Protein AF-A0A957NNY2-F1 (afdb_monomer_lite)

Secondary structure (DSSP, 8-state):
-HHHHHHHHHHHHHHHHHHHHHHHHSPPP--HHHHHHHHHHHTT-SEEEEE-HHHH-STTSPPHHHHHHHH-TTS-EEEEE-TT--HHHHHHHHHHHHHHHHHSS---SEEE-PPPGGGGSHH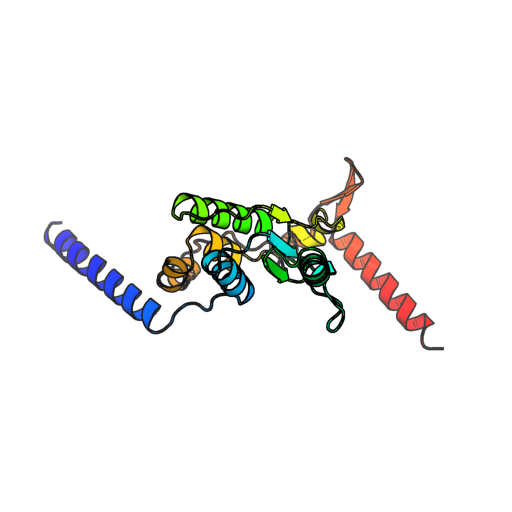HHS-GGG--HHHHHHHHH-HHHHHHHHHHHHHTT-SPPPPPHHHHHHPEEEETTEEEEEHHHHHHHHHHHHHHHHHHTT-

Radius of gyration: 22.45 Å; chains: 1; bounding box: 45×66×71 Å

pLDDT: mean 88.24, std 9.08, range [48.75, 98.12]

Foldseek 3Di:
DVVVVVVVVVVVVVVLVVLQVCLVVFFDDADPLVVLLVVCVVVQFQEEEEEELQQVPDPPDQGPQNVVCVVCVVGGYGYRYYHQDAPLLVVLSVVLLVVSVVVDVGDHNYYHDDDDPCNPWLCRPQPLVNPCFLSSVCSVVPRVCCSSCVVVCVVVVVTDDRRDPVNSQQDFTDDPPDGPDGNVVVVVVVVVVVVVVVVVVPD

Structure (mmCIF, N/CA/C/O backbone):
data_AF-A0A957NNY2-F1
#
_entry.id   AF-A0A957NNY2-F1
#
loop_
_atom_site.group_PDB
_atom_site.id
_atom_site.type_symbol
_atom_site.label_atom_id
_atom_site.label_alt_id
_atom_site.label_comp_id
_atom_site.label_asym_id
_atom_site.label_entity_id
_atom_site.label_seq_id
_atom_site.pdbx_PDB_ins_code
_atom_site.Cartn_x
_atom_site.Cartn_y
_atom_site.Cartn_z
_atom_site.occupancy
_atom_site.B_iso_or_equiv
_atom_site.auth_seq_id
_atom_site.auth_comp_id
_atom_site.auth_asym_id
_atom_site.auth_atom_id
_atom_site.pdbx_PDB_model_num
ATOM 1 N N . MET A 1 1 ? 3.706 41.028 23.587 1.00 72.69 1 MET A N 1
ATOM 2 C CA . MET A 1 1 ? 3.833 39.548 23.613 1.00 72.69 1 MET A CA 1
ATOM 3 C C . MET A 1 1 ? 2.568 38.840 24.109 1.00 72.69 1 MET A C 1
ATOM 5 O O . MET A 1 1 ? 2.013 38.067 23.344 1.00 72.69 1 MET A O 1
ATOM 9 N N . LYS A 1 2 ? 2.035 39.133 25.308 1.00 85.94 2 LYS A N 1
ATOM 10 C CA . LYS A 1 2 ? 0.790 38.512 25.829 1.00 85.94 2 LYS A CA 1
ATOM 11 C C . LYS A 1 2 ? -0.437 38.537 24.884 1.00 85.94 2 LYS A C 1
ATOM 13 O O . LYS A 1 2 ? -1.032 37.482 24.695 1.00 85.94 2 LYS A O 1
ATOM 18 N N . PRO A 1 3 ? -0.798 39.664 24.231 1.00 88.94 3 PRO A N 1
ATOM 19 C CA . PRO A 1 3 ? -1.959 39.681 23.333 1.00 88.94 3 PRO A CA 1
ATOM 20 C C . PRO A 1 3 ? -1.723 38.911 22.027 1.00 88.94 3 PRO A C 1
ATOM 22 O O . PRO A 1 3 ? -2.674 38.435 21.422 1.00 88.94 3 PRO A O 1
ATOM 25 N N . PHE A 1 4 ? -0.466 38.771 21.595 1.00 93.69 4 PHE A N 1
ATOM 26 C CA . PHE A 1 4 ? -0.116 37.955 20.433 1.00 93.69 4 PHE A CA 1
ATOM 27 C C . PHE A 1 4 ? -0.283 36.465 20.749 1.00 93.69 4 PHE A C 1
ATOM 29 O O . PHE A 1 4 ? -0.951 35.760 20.003 1.00 93.69 4 PHE A O 1
ATOM 36 N N . LEU A 1 5 ? 0.235 36.012 21.896 1.00 94.75 5 LEU A N 1
ATOM 37 C CA . LEU A 1 5 ? 0.092 34.623 22.339 1.00 94.75 5 LEU A CA 1
ATOM 38 C C . LEU A 1 5 ? -1.374 34.234 22.563 1.00 94.75 5 LEU A C 1
ATOM 40 O O . LEU A 1 5 ? -1.775 33.154 22.151 1.00 94.75 5 LEU A O 1
ATOM 44 N N . ALA A 1 6 ? -2.190 35.122 23.141 1.00 93.69 6 ALA A N 1
ATOM 45 C CA . ALA A 1 6 ? -3.623 34.873 23.304 1.00 93.69 6 ALA A CA 1
ATOM 46 C C . ALA A 1 6 ? -4.347 34.736 21.952 1.00 93.69 6 ALA A C 1
ATOM 48 O O . ALA A 1 6 ? -5.137 33.814 21.766 1.00 93.69 6 ALA A O 1
ATOM 49 N N . LYS A 1 7 ? -4.044 35.611 20.981 1.00 94.50 7 LYS A N 1
ATOM 50 C CA . LYS A 1 7 ? -4.594 35.510 19.620 1.00 94.50 7 LYS A CA 1
ATOM 51 C C . LYS A 1 7 ? -4.164 34.217 18.930 1.00 94.50 7 LYS A C 1
ATOM 53 O O . LYS A 1 7 ? -4.998 33.562 18.321 1.00 94.50 7 LYS A O 1
ATOM 58 N N . LEU A 1 8 ? -2.895 33.832 19.061 1.00 94.94 8 LEU A N 1
ATOM 59 C CA . LEU A 1 8 ? -2.373 32.587 18.497 1.00 94.94 8 LEU A CA 1
ATOM 60 C C . LEU A 1 8 ? -3.037 31.354 19.130 1.00 94.94 8 LEU A C 1
ATOM 62 O O . LEU A 1 8 ? -3.439 30.442 18.415 1.00 94.94 8 LEU A O 1
ATOM 66 N N . ALA A 1 9 ? -3.216 31.359 20.453 1.00 94.94 9 ALA A N 1
ATOM 67 C CA . ALA A 1 9 ? -3.866 30.279 21.191 1.00 94.94 9 ALA A CA 1
ATOM 68 C C . ALA A 1 9 ? -5.344 30.089 20.814 1.00 94.94 9 ALA A C 1
ATOM 70 O O . ALA A 1 9 ? -5.849 28.980 20.926 1.00 94.94 9 ALA A O 1
ATOM 71 N N . ILE A 1 10 ? -6.028 31.143 20.356 1.00 95.69 10 ILE A N 1
ATOM 72 C CA . ILE A 1 10 ? -7.401 31.061 19.827 1.00 95.69 10 ILE A CA 1
ATOM 73 C C . ILE A 1 10 ? -7.396 30.664 18.346 1.00 95.69 10 ILE A C 1
ATOM 75 O O . ILE A 1 10 ? -8.240 29.888 17.904 1.00 95.69 10 ILE A O 1
ATOM 79 N N . LEU A 1 11 ? -6.442 31.179 17.568 1.00 96.56 11 LEU A N 1
ATOM 80 C CA . LEU A 1 11 ? -6.360 30.920 16.134 1.00 96.56 11 LEU A CA 1
ATOM 81 C C . LEU A 1 11 ? -6.056 29.447 15.828 1.00 96.56 11 LEU A C 1
ATOM 83 O O . LEU A 1 11 ? -6.689 28.877 14.948 1.00 96.56 11 LEU A O 1
ATOM 87 N N . LEU A 1 12 ? -5.128 28.819 16.554 1.00 94.94 12 LEU A N 1
ATOM 88 C CA . LEU A 1 12 ? -4.753 27.415 16.341 1.00 94.94 12 LEU A CA 1
ATOM 89 C C . LEU A 1 12 ? -5.933 26.427 16.441 1.00 94.94 12 LEU A C 1
ATOM 91 O O . LEU A 1 12 ? -6.131 25.668 15.493 1.00 94.94 12 LEU A O 1
ATOM 95 N N . PRO A 1 13 ? -6.749 26.415 17.515 1.00 95.69 13 PRO A N 1
ATOM 96 C CA . PRO A 1 13 ? -7.903 25.526 17.589 1.00 95.69 13 PRO A CA 1
ATOM 97 C C . PRO A 1 13 ? -8.969 25.883 16.552 1.00 95.69 13 PRO A C 1
ATOM 99 O O . PRO A 1 13 ? -9.606 24.979 16.022 1.00 95.69 13 PRO A O 1
ATOM 102 N N . LEU A 1 14 ? -9.138 27.164 16.204 1.00 96.44 14 LEU A N 1
ATOM 103 C CA . LEU A 1 14 ? -10.058 27.564 15.137 1.00 96.44 14 LEU A CA 1
ATOM 104 C C . LEU A 1 14 ? -9.627 26.984 13.780 1.00 96.44 14 LEU A C 1
ATOM 106 O O . LEU A 1 14 ? -10.456 26.439 13.055 1.00 96.44 14 LEU A O 1
ATOM 110 N N . LEU A 1 15 ? -8.329 27.046 13.465 1.00 93.62 15 LEU A N 1
ATOM 111 C CA . LEU A 1 15 ? -7.762 26.430 12.265 1.00 93.62 15 LEU A CA 1
ATOM 112 C C . LEU A 1 15 ? -7.889 24.904 12.296 1.00 93.62 15 LEU A C 1
ATOM 114 O O . LEU A 1 15 ? -8.230 24.312 11.277 1.00 93.62 15 LEU A O 1
ATOM 118 N N . LEU A 1 16 ? -7.679 24.268 13.452 1.00 92.81 16 LEU A N 1
ATOM 119 C CA . LEU A 1 16 ? -7.856 22.823 13.601 1.00 92.81 16 LEU A CA 1
ATOM 120 C C . LEU A 1 16 ? -9.315 22.405 13.377 1.00 92.81 16 LEU A C 1
ATOM 122 O O . LEU A 1 16 ? -9.567 21.457 12.642 1.00 92.81 16 LEU A O 1
ATOM 126 N N . ILE A 1 17 ? -10.281 23.123 13.958 1.00 95.19 17 ILE A N 1
ATOM 127 C CA . ILE A 1 17 ? -11.714 22.860 13.756 1.00 95.19 17 ILE A CA 1
ATOM 128 C C . ILE A 1 17 ? -12.082 23.042 12.284 1.00 95.19 17 ILE A C 1
ATOM 130 O O . ILE A 1 17 ? -12.771 22.194 11.720 1.00 95.19 17 ILE A O 1
ATOM 134 N N . LEU A 1 18 ? -11.601 24.115 11.649 1.00 93.56 18 LEU A N 1
ATOM 135 C CA . LEU A 1 18 ? -11.827 24.343 10.226 1.00 93.56 18 LEU A CA 1
ATOM 136 C C . LEU A 1 18 ? -11.225 23.212 9.382 1.00 93.56 18 LEU A C 1
ATOM 138 O O . LEU A 1 18 ? -11.887 22.727 8.471 1.00 93.56 18 LEU A O 1
ATOM 142 N N . GLN A 1 19 ? -10.019 22.745 9.714 1.00 90.94 19 GLN A N 1
ATOM 143 C CA . GLN A 1 19 ? -9.378 21.619 9.037 1.00 90.94 19 GLN A CA 1
ATOM 144 C C . GLN A 1 19 ? -10.182 20.325 9.195 1.00 90.94 19 GLN A C 1
ATOM 146 O O . GLN A 1 19 ? -10.392 19.621 8.210 1.00 90.94 19 GLN A O 1
ATOM 151 N N . LEU A 1 20 ? -10.665 20.023 10.402 1.00 92.19 20 LEU A N 1
ATOM 152 C CA . LEU A 1 20 ? -11.517 18.857 10.650 1.00 92.19 20 LEU A CA 1
ATOM 153 C C . LEU A 1 20 ? -12.825 18.945 9.858 1.00 92.19 20 LEU A C 1
ATOM 155 O O . LEU A 1 20 ? -13.246 17.957 9.264 1.00 92.19 20 LEU A O 1
ATOM 159 N N . LEU A 1 21 ? -13.439 20.130 9.796 1.00 93.31 21 LEU A N 1
ATOM 160 C CA . LEU A 1 21 ? -14.666 20.365 9.037 1.00 93.31 21 LEU A CA 1
ATOM 161 C C . LEU A 1 21 ? -14.435 20.209 7.529 1.00 93.31 21 LEU A C 1
ATOM 163 O O . LEU A 1 21 ? -15.226 19.554 6.856 1.00 93.31 21 LEU A O 1
ATOM 167 N N . VAL A 1 22 ? -13.334 20.748 6.998 1.00 91.31 22 VAL A N 1
ATOM 168 C CA . VAL A 1 22 ? -12.957 20.577 5.587 1.00 91.31 22 VAL A CA 1
ATOM 169 C C . VAL A 1 22 ? -12.651 19.113 5.276 1.00 91.31 22 VAL A C 1
ATOM 171 O O . VAL A 1 22 ? -13.156 18.604 4.282 1.00 91.31 22 VAL A O 1
ATOM 174 N N . GLY A 1 23 ? -11.881 18.422 6.119 1.00 89.44 23 GLY A N 1
ATOM 175 C CA . GLY A 1 23 ? -11.565 17.002 5.941 1.00 89.44 23 GLY A CA 1
ATOM 176 C C . GLY A 1 23 ? -12.793 16.094 6.043 1.00 89.44 23 GLY A C 1
ATOM 177 O O . GLY A 1 23 ? -12.861 15.074 5.365 1.00 89.44 23 GLY A O 1
ATOM 178 N N . PHE A 1 24 ? -13.791 16.478 6.843 1.00 89.44 24 PHE A N 1
ATOM 179 C CA . PHE A 1 24 ? -15.065 15.767 6.938 1.00 89.44 24 PHE A CA 1
ATOM 180 C C .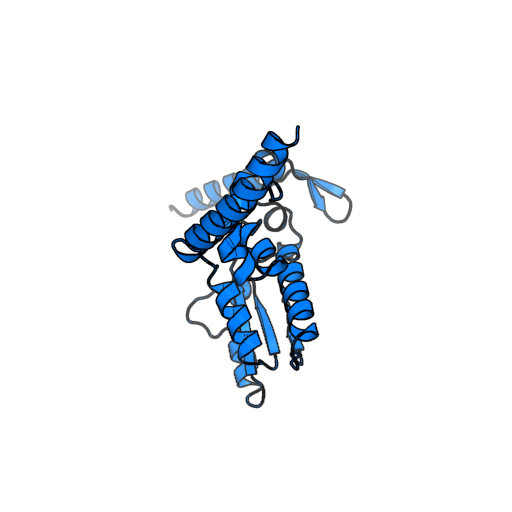 PHE A 1 24 ? -15.969 16.008 5.720 1.00 89.44 24 PHE A C 1
ATOM 182 O O . PHE A 1 24 ? -16.551 15.061 5.198 1.00 89.44 24 PHE A O 1
ATOM 189 N N . LEU A 1 25 ? -16.088 17.258 5.256 1.00 92.25 25 LEU A N 1
ATOM 190 C CA . LEU A 1 25 ? -16.927 17.609 4.102 1.00 92.25 25 LEU A CA 1
ATOM 191 C C . LEU A 1 25 ? -16.304 17.199 2.762 1.00 92.25 25 LEU A C 1
ATOM 193 O O . LEU A 1 25 ? -17.028 16.909 1.813 1.00 92.25 25 LEU A O 1
ATOM 197 N N . TYR A 1 26 ? -14.974 17.183 2.682 1.00 89.19 26 TYR A N 1
ATOM 198 C CA . TYR A 1 26 ? -14.211 16.885 1.473 1.00 89.19 26 TYR A CA 1
ATOM 199 C C . TYR A 1 26 ? -13.086 15.886 1.775 1.00 89.19 26 TYR A C 1
ATOM 201 O O . TYR A 1 26 ? -11.904 16.247 1.687 1.00 89.19 26 TYR A O 1
ATOM 209 N N . PRO A 1 27 ? -13.427 14.637 2.140 1.00 86.06 27 PRO A N 1
ATOM 210 C CA . PRO A 1 27 ? -12.427 13.631 2.457 1.00 86.06 27 PRO A CA 1
ATOM 211 C C . PRO A 1 27 ? -11.529 13.356 1.248 1.00 86.06 27 PRO A C 1
ATOM 213 O O . PRO A 1 27 ? -11.941 13.459 0.090 1.00 86.06 27 PRO A O 1
ATOM 216 N N . MET A 1 28 ? -10.274 13.018 1.529 1.00 86.75 28 MET A N 1
ATOM 217 C CA . MET A 1 28 ? -9.381 12.425 0.535 1.00 86.75 28 MET A CA 1
ATOM 218 C C . MET A 1 28 ? -9.951 11.078 0.075 1.00 86.75 28 MET A C 1
ATOM 220 O O . MET A 1 28 ? -10.436 10.292 0.899 1.00 86.75 28 MET A O 1
ATOM 224 N N . GLU A 1 29 ? -9.921 10.839 -1.235 1.00 90.06 29 GLU A N 1
ATOM 225 C CA . GLU A 1 29 ? -10.292 9.544 -1.797 1.00 90.06 29 GLU A CA 1
ATOM 226 C C . GLU A 1 29 ? -9.267 8.499 -1.361 1.00 90.06 29 GLU A C 1
ATOM 228 O O . GLU A 1 29 ? -8.078 8.776 -1.269 1.00 90.06 29 GLU A O 1
ATOM 233 N N . VAL A 1 30 ? -9.746 7.308 -1.010 1.00 92.62 30 VAL A N 1
ATOM 234 C CA . VAL A 1 30 ? -8.876 6.210 -0.587 1.00 92.62 30 VAL A CA 1
ATOM 235 C C . VAL A 1 30 ? -8.854 5.192 -1.720 1.00 92.62 30 VAL A C 1
ATOM 237 O O . VAL A 1 30 ? -9.942 4.775 -2.133 1.00 92.62 30 VAL A O 1
ATOM 240 N N . PRO A 1 31 ? -7.668 4.768 -2.188 1.00 93.75 31 PRO A N 1
ATOM 241 C CA . PRO A 1 31 ? -7.535 3.736 -3.209 1.00 93.75 31 PRO A CA 1
ATOM 242 C C . PRO A 1 31 ? -8.329 2.468 -2.868 1.00 93.75 31 PRO A C 1
ATOM 244 O O . PRO A 1 31 ? -8.428 2.059 -1.703 1.00 93.75 31 PRO A O 1
ATOM 247 N N . ALA A 1 32 ? -8.930 1.856 -3.889 1.00 93.88 32 ALA A N 1
ATOM 248 C CA . ALA A 1 32 ? -9.865 0.743 -3.722 1.00 93.88 32 ALA A CA 1
ATOM 249 C C . ALA A 1 32 ? -9.197 -0.482 -3.080 1.00 93.88 32 ALA A C 1
ATOM 251 O O . ALA A 1 32 ? -9.817 -1.184 -2.278 1.00 93.88 32 ALA A O 1
ATOM 252 N N . GLU A 1 33 ? -7.924 -0.691 -3.387 1.00 94.69 33 GLU A N 1
ATOM 253 C CA . GLU A 1 33 ? -7.070 -1.765 -2.898 1.00 94.69 33 GLU A CA 1
ATOM 254 C C . GLU A 1 33 ? -6.816 -1.624 -1.391 1.00 94.69 33 GLU A C 1
ATOM 256 O O . GLU A 1 33 ? -6.902 -2.605 -0.655 1.00 94.69 33 GLU A O 1
ATOM 261 N N . ILE A 1 34 ? -6.629 -0.398 -0.889 1.00 96.44 34 ILE A N 1
ATOM 262 C CA . ILE A 1 34 ? -6.493 -0.141 0.555 1.00 96.44 34 ILE A CA 1
ATOM 263 C C . ILE A 1 34 ? -7.822 -0.386 1.272 1.00 96.44 34 ILE A C 1
ATOM 265 O O . ILE A 1 34 ? -7.850 -0.961 2.361 1.00 96.44 34 ILE A O 1
ATOM 269 N N . LEU A 1 35 ? -8.944 0.013 0.666 1.00 96.44 35 LEU A N 1
ATOM 270 C CA . LEU A 1 35 ? -10.270 -0.295 1.213 1.00 96.44 35 LEU A CA 1
ATOM 271 C C . LEU A 1 35 ? -10.551 -1.803 1.200 1.00 96.44 35 LEU A C 1
ATOM 273 O O . LEU A 1 35 ? -11.225 -2.317 2.090 1.00 96.44 35 LEU A O 1
ATOM 277 N N . GLN A 1 36 ? -10.067 -2.530 0.195 1.00 96.25 36 GLN A N 1
ATOM 278 C CA . GLN A 1 36 ? -10.147 -3.987 0.140 1.00 96.25 36 GLN A CA 1
ATOM 279 C C . GLN A 1 36 ? -9.283 -4.634 1.223 1.00 96.25 36 GLN A C 1
ATOM 281 O O . GLN A 1 36 ? -9.787 -5.482 1.955 1.00 96.25 36 GLN A O 1
ATOM 286 N N . PHE A 1 37 ? -8.040 -4.183 1.389 1.00 97.62 37 PHE A N 1
ATOM 287 C CA . PHE A 1 37 ? -7.160 -4.607 2.473 1.00 97.62 37 PHE A CA 1
ATOM 288 C C . PHE A 1 37 ? -7.824 -4.412 3.838 1.00 97.62 37 PHE A C 1
ATOM 290 O O . PHE A 1 37 ? -7.956 -5.374 4.590 1.00 97.62 37 PHE A O 1
ATOM 297 N N . GLN A 1 38 ? -8.342 -3.214 4.124 1.00 96.94 38 GLN A N 1
ATOM 298 C CA . GLN A 1 38 ? -9.042 -2.926 5.379 1.00 96.94 38 GLN A CA 1
ATOM 299 C C . GLN A 1 38 ? -10.239 -3.863 5.600 1.00 96.94 38 GLN A C 1
ATOM 301 O O . GLN A 1 38 ? -10.399 -4.400 6.695 1.00 96.94 38 GLN A O 1
ATOM 306 N N . ARG A 1 39 ? -11.046 -4.116 4.560 1.00 97.31 39 ARG A N 1
ATOM 307 C CA . ARG A 1 39 ? -12.167 -5.067 4.639 1.00 97.31 39 ARG A CA 1
ATOM 308 C C . ARG A 1 39 ? -11.702 -6.482 4.972 1.00 97.31 39 ARG A C 1
ATOM 310 O O . ARG A 1 39 ? -12.349 -7.150 5.769 1.00 97.31 39 ARG A O 1
ATOM 317 N N . HIS A 1 40 ? -10.591 -6.943 4.400 1.00 97.81 40 HIS A N 1
ATOM 318 C CA . HIS A 1 40 ? -10.033 -8.262 4.722 1.00 97.81 40 HIS A CA 1
ATOM 319 C C . HIS A 1 40 ? -9.556 -8.352 6.172 1.00 97.81 40 HIS A C 1
ATOM 321 O O . HIS A 1 40 ? -9.751 -9.384 6.811 1.00 97.81 40 HIS A O 1
ATOM 327 N N . LEU A 1 41 ? -8.983 -7.272 6.714 1.00 96.81 41 LEU A N 1
ATOM 328 C CA . LEU A 1 41 ? -8.607 -7.207 8.129 1.00 96.81 41 LEU A CA 1
ATOM 329 C C . LEU A 1 41 ? -9.835 -7.251 9.047 1.00 96.81 41 LEU A C 1
ATOM 331 O O . LEU A 1 41 ? -9.857 -8.018 10.006 1.00 96.81 41 LEU A O 1
ATOM 335 N N . GLU A 1 42 ? -10.870 -6.470 8.733 1.00 96.44 42 GLU A N 1
ATOM 336 C CA . GLU A 1 42 ? -12.125 -6.423 9.498 1.00 96.44 42 GLU A CA 1
ATOM 337 C C . GLU A 1 42 ? -12.882 -7.757 9.455 1.00 96.44 42 GLU A C 1
ATOM 339 O O . GLU A 1 42 ? -13.422 -8.194 10.471 1.00 96.44 42 GLU A O 1
ATOM 344 N N . ASN A 1 43 ? -12.861 -8.433 8.304 1.00 97.25 43 ASN A N 1
ATOM 345 C CA . ASN A 1 43 ? -13.435 -9.767 8.120 1.00 97.25 43 ASN A CA 1
ATOM 346 C C . ASN A 1 43 ? -12.562 -10.89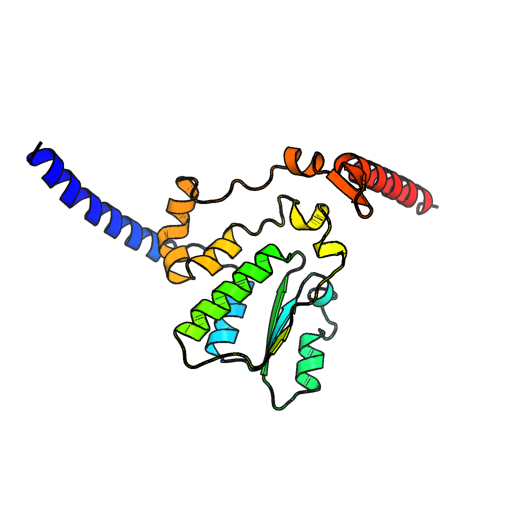2 8.693 1.00 97.25 43 ASN A C 1
ATOM 348 O O . ASN A 1 43 ? -12.982 -12.045 8.668 1.00 97.25 43 ASN A O 1
ATOM 352 N N . LYS A 1 44 ? -11.373 -10.563 9.212 1.00 97.31 44 LYS A N 1
ATOM 353 C CA . LYS A 1 44 ? -10.425 -11.494 9.826 1.00 97.31 44 LYS A CA 1
ATOM 354 C C . LYS A 1 44 ? -10.062 -12.694 8.939 1.00 97.31 44 LYS A C 1
ATOM 356 O O . LYS A 1 44 ? -10.135 -13.831 9.397 1.00 97.31 44 LYS A O 1
ATOM 361 N N . VAL A 1 45 ? -9.676 -12.442 7.687 1.00 97.81 45 VAL A N 1
ATOM 362 C CA . VAL A 1 45 ? -9.298 -13.524 6.761 1.00 97.81 45 VAL A CA 1
ATOM 363 C C . VAL A 1 45 ? -8.142 -14.383 7.299 1.00 97.81 45 VAL A C 1
ATOM 365 O O . VAL A 1 45 ? -7.199 -13.880 7.906 1.00 97.81 45 VAL A O 1
ATOM 368 N N . ASP A 1 46 ? -8.174 -15.688 7.051 1.00 97.81 46 ASP A N 1
ATOM 369 C CA . ASP A 1 46 ? -7.122 -16.607 7.506 1.00 97.81 46 ASP A CA 1
ATOM 370 C C . ASP A 1 46 ? -5.823 -16.418 6.717 1.00 97.81 46 ASP A C 1
ATOM 372 O O . ASP A 1 46 ? -4.722 -16.510 7.271 1.00 97.81 46 ASP A O 1
ATOM 376 N N . ILE A 1 47 ? -5.950 -16.154 5.416 1.00 98.12 47 ILE A N 1
ATOM 377 C CA . ILE A 1 47 ? -4.836 -16.018 4.482 1.00 98.12 47 ILE A CA 1
ATOM 378 C C . ILE A 1 47 ? -4.966 -14.687 3.753 1.00 98.12 47 ILE A C 1
ATOM 380 O O . ILE A 1 47 ? -5.976 -14.425 3.101 1.00 98.12 47 ILE A O 1
ATOM 384 N N . LEU A 1 48 ? -3.924 -13.860 3.817 1.00 97.75 48 LEU A N 1
ATOM 385 C CA . LEU A 1 48 ? -3.840 -12.634 3.030 1.00 97.75 48 LEU A CA 1
ATOM 386 C C . LEU A 1 48 ? -2.842 -12.818 1.884 1.00 97.75 48 LEU A C 1
ATOM 388 O O . LEU A 1 48 ? -1.654 -13.043 2.113 1.00 97.75 48 LEU A O 1
ATOM 392 N N . TYR A 1 49 ? -3.331 -12.718 0.655 1.00 96.38 49 TYR A N 1
ATOM 393 C CA . TYR A 1 49 ? -2.556 -12.879 -0.566 1.00 96.38 49 TYR A CA 1
ATOM 394 C C . TYR A 1 49 ? -2.370 -11.521 -1.247 1.00 96.38 49 TYR A C 1
ATOM 396 O O . TYR A 1 49 ? -3.335 -10.893 -1.687 1.00 96.38 49 TYR A O 1
ATOM 404 N N . PHE A 1 50 ? -1.123 -11.075 -1.359 1.00 94.44 50 PHE A N 1
ATOM 405 C CA . PHE A 1 50 ? -0.761 -9.889 -2.128 1.00 94.44 50 PHE A CA 1
ATOM 406 C C . PHE A 1 50 ? -0.488 -10.246 -3.589 1.00 94.44 50 PHE A C 1
ATOM 408 O O . PHE A 1 50 ? -0.070 -11.360 -3.875 1.00 94.44 50 PHE A O 1
ATOM 415 N N . GLY A 1 51 ? -0.716 -9.333 -4.530 1.00 88.94 51 GLY A N 1
ATOM 416 C CA . GLY A 1 51 ? -0.501 -9.617 -5.950 1.00 88.94 51 GLY A CA 1
ATOM 417 C C . GLY A 1 51 ? 0.015 -8.430 -6.750 1.00 88.94 51 GLY A C 1
ATOM 418 O O . GLY A 1 51 ? -0.328 -7.281 -6.476 1.00 88.94 51 GLY A O 1
ATOM 419 N N . ASP A 1 52 ? 0.804 -8.737 -7.776 1.00 84.88 52 ASP A N 1
ATOM 420 C CA . ASP A 1 52 ? 1.239 -7.792 -8.801 1.00 84.88 52 ASP A CA 1
ATOM 421 C C . ASP A 1 52 ? 0.465 -8.024 -10.123 1.00 84.88 52 ASP A C 1
ATOM 423 O O . ASP A 1 52 ? -0.602 -8.652 -10.147 1.00 84.88 52 ASP A O 1
ATOM 427 N N . SER A 1 53 ? 1.009 -7.556 -11.252 1.00 80.56 53 SER A N 1
ATOM 428 C CA . SER A 1 53 ? 0.475 -7.833 -12.598 1.00 80.56 53 SER A CA 1
ATOM 429 C C . SER A 1 53 ? 0.221 -9.312 -12.907 1.00 80.56 53 SER A C 1
ATOM 431 O O . SER A 1 53 ? -0.681 -9.588 -13.696 1.00 80.56 53 SER A O 1
ATOM 433 N N . THR A 1 54 ? 0.950 -10.251 -12.298 1.00 78.00 54 THR A N 1
ATOM 434 C CA . THR A 1 54 ? 0.791 -11.698 -12.539 1.00 78.00 54 THR A CA 1
ATOM 435 C C . THR A 1 54 ? -0.494 -12.265 -11.944 1.00 78.00 54 THR A C 1
ATOM 437 O O . THR A 1 54 ? -1.014 -13.264 -12.432 1.00 78.00 54 THR A O 1
ATOM 440 N N . VAL A 1 55 ? -1.021 -11.614 -10.906 1.00 79.38 55 VAL A N 1
ATOM 441 C CA . VAL A 1 55 ? -2.318 -11.946 -10.302 1.00 79.38 55 VAL A CA 1
ATOM 442 C C . VAL A 1 55 ? -3.422 -11.100 -10.935 1.00 79.38 55 VAL A C 1
ATOM 444 O O . VAL A 1 55 ? -4.533 -11.578 -11.148 1.00 79.38 55 VAL A O 1
ATOM 447 N N . TRP A 1 56 ? -3.104 -9.851 -11.285 1.00 72.69 56 TRP A N 1
ATOM 448 C CA . TRP A 1 56 ? -4.058 -8.889 -11.836 1.00 72.69 56 TRP A CA 1
ATOM 449 C C . TRP A 1 56 ? -4.462 -9.175 -13.297 1.00 72.69 56 TRP A C 1
ATOM 451 O O . TRP A 1 56 ? -5.545 -8.773 -13.736 1.00 72.69 56 TRP A O 1
ATOM 461 N N . TYR A 1 57 ? -3.617 -9.869 -14.068 1.00 72.06 57 TYR A N 1
ATOM 462 C CA . TYR A 1 57 ? -3.885 -10.256 -15.455 1.00 72.06 57 TYR A CA 1
ATOM 463 C C . TYR A 1 57 ? -3.659 -11.761 -15.664 1.00 72.06 57 TYR A C 1
ATOM 465 O O . TYR A 1 57 ? -2.642 -12.278 -15.210 1.00 72.06 57 TYR A O 1
ATOM 473 N N . PRO A 1 58 ? -4.537 -12.468 -16.410 1.00 62.62 58 PRO A N 1
ATOM 474 C CA . PRO A 1 58 ? -5.603 -11.965 -17.286 1.00 62.62 58 PRO A CA 1
ATOM 475 C C . PRO A 1 58 ? -6.999 -11.885 -16.637 1.00 62.62 58 PRO A C 1
ATOM 477 O O . PRO A 1 58 ? -7.437 -12.771 -15.907 1.00 62.62 58 PRO A O 1
ATOM 480 N N . ARG A 1 59 ? -7.758 -10.838 -16.993 1.00 63.50 59 ARG A N 1
ATOM 481 C CA . ARG A 1 59 ? -9.158 -10.674 -16.565 1.00 63.50 59 ARG A CA 1
ATOM 482 C C . ARG A 1 59 ? -10.028 -11.806 -17.121 1.00 63.50 59 ARG A C 1
ATOM 484 O O . ARG A 1 59 ? -10.028 -12.041 -18.326 1.00 63.50 59 ARG A O 1
ATOM 491 N N . GLY A 1 60 ? -10.816 -12.443 -16.256 1.00 65.75 60 GLY A N 1
ATOM 492 C CA . GLY A 1 60 ? -11.755 -13.504 -16.641 1.00 65.75 60 GLY A CA 1
ATOM 493 C C . GLY A 1 60 ? -11.193 -14.924 -16.556 1.00 65.75 60 GLY A C 1
ATOM 494 O O . GLY A 1 60 ? -11.912 -15.867 -16.875 1.00 65.75 60 GLY A O 1
ATOM 495 N N . VAL A 1 61 ? -9.949 -15.086 -16.103 1.00 77.19 61 VAL A N 1
ATOM 496 C CA . VAL A 1 61 ? -9.406 -16.377 -15.666 1.00 77.19 61 VAL A CA 1
ATOM 497 C C . VAL A 1 61 ? -9.368 -16.388 -14.143 1.00 77.19 61 VAL A C 1
ATOM 499 O O . VAL A 1 61 ? -9.273 -15.340 -13.505 1.00 77.19 61 VAL A O 1
ATOM 502 N N . GLN A 1 62 ? -9.486 -17.579 -13.569 1.00 81.38 62 GLN A N 1
ATOM 503 C CA . GLN A 1 62 ? -9.355 -17.781 -12.137 1.00 81.38 62 GLN A CA 1
ATOM 504 C C . GLN A 1 62 ? -7.971 -17.317 -11.654 1.00 81.38 62 GLN A C 1
ATOM 506 O O . GLN A 1 62 ? -6.953 -17.717 -12.223 1.00 81.38 62 GLN A O 1
ATOM 511 N N . THR A 1 63 ? -7.927 -16.477 -10.620 1.00 87.56 63 THR A N 1
ATOM 512 C CA . THR A 1 63 ? -6.666 -15.977 -10.050 1.00 87.56 63 THR A CA 1
ATOM 513 C C . THR A 1 63 ? -6.032 -17.021 -9.125 1.00 87.56 63 THR A C 1
ATOM 515 O O . THR A 1 63 ? -6.720 -17.882 -8.573 1.00 87.56 63 THR A O 1
ATOM 518 N N . THR A 1 64 ? -4.716 -16.955 -8.902 1.00 90.00 64 THR A N 1
ATOM 519 C CA . THR A 1 64 ? -4.030 -17.848 -7.946 1.00 90.00 64 THR A CA 1
ATOM 520 C C . THR A 1 64 ? -4.651 -17.809 -6.535 1.00 90.00 64 THR A C 1
ATOM 522 O O . THR A 1 64 ? -4.830 -18.878 -5.951 1.00 90.00 64 THR A O 1
ATOM 525 N N . PRO A 1 65 ? -5.053 -16.642 -5.983 1.00 92.19 65 PRO A N 1
ATOM 526 C CA . PRO A 1 65 ? -5.818 -16.576 -4.733 1.00 92.19 65 PRO A CA 1
ATOM 527 C C . PRO A 1 65 ? -7.156 -17.321 -4.780 1.00 92.19 65 PRO A C 1
ATOM 529 O O . PRO A 1 65 ? -7.514 -17.992 -3.815 1.00 92.19 65 PRO A O 1
ATOM 532 N N . GLN A 1 66 ? -7.882 -17.250 -5.900 1.00 92.06 66 GLN A N 1
ATOM 533 C CA . GLN A 1 66 ? -9.139 -17.985 -6.074 1.00 92.06 66 GLN A CA 1
ATOM 534 C C . GLN A 1 66 ? -8.909 -19.495 -6.132 1.00 92.06 66 GLN A C 1
ATOM 536 O O . GLN A 1 66 ? -9.651 -20.244 -5.502 1.00 92.06 66 GLN A O 1
ATOM 541 N N . MET A 1 67 ? -7.860 -19.948 -6.824 1.00 93.25 67 MET A N 1
ATOM 542 C CA . MET A 1 67 ? -7.466 -21.360 -6.793 1.00 93.25 67 MET A CA 1
ATOM 543 C C . MET A 1 67 ? -7.135 -21.785 -5.361 1.00 93.25 67 MET A C 1
ATOM 545 O O . MET A 1 67 ? -7.633 -22.802 -4.888 1.00 93.25 67 MET A O 1
ATOM 549 N N . LEU A 1 68 ? -6.348 -20.985 -4.635 1.00 94.56 68 LEU A N 1
ATOM 550 C CA . LEU A 1 68 ? -5.997 -21.269 -3.243 1.00 94.56 68 LEU A CA 1
ATOM 551 C C . LEU A 1 68 ? -7.240 -21.394 -2.350 1.00 94.56 68 LEU A C 1
ATOM 553 O O . LEU A 1 68 ? -7.305 -22.311 -1.536 1.00 94.56 68 LEU A O 1
ATOM 557 N N . GLN A 1 69 ? -8.233 -20.522 -2.538 1.00 95.81 69 GLN A N 1
ATOM 558 C CA . GLN A 1 69 ? -9.513 -20.587 -1.834 1.00 95.81 69 GLN A CA 1
ATOM 559 C C . GLN A 1 69 ? -10.287 -21.881 -2.135 1.00 95.81 69 GLN A C 1
ATOM 561 O O . GLN A 1 69 ? -10.888 -22.451 -1.226 1.00 95.81 69 GLN A O 1
ATOM 566 N N . GLU A 1 70 ? -10.271 -22.368 -3.378 1.00 95.62 70 GLU A N 1
ATOM 567 C CA . GLU A 1 70 ? -10.911 -23.640 -3.749 1.00 95.62 70 GLU A CA 1
ATOM 568 C C . GLU A 1 70 ? -10.205 -24.857 -3.143 1.00 95.62 70 GLU A C 1
ATOM 570 O O . GLU A 1 70 ? -10.867 -25.806 -2.722 1.00 95.62 70 GLU A O 1
ATOM 575 N N . TYR A 1 71 ? -8.872 -24.831 -3.057 1.00 96.62 71 TYR A N 1
ATOM 576 C CA . TYR A 1 71 ? -8.093 -25.910 -2.438 1.00 96.62 71 TYR A CA 1
ATOM 577 C C . TYR A 1 71 ? -8.159 -25.908 -0.906 1.00 96.62 71 TYR A C 1
ATOM 579 O O . TYR A 1 71 ? -7.913 -26.945 -0.288 1.00 96.62 71 TYR A O 1
ATOM 587 N N . LEU A 1 72 ? -8.484 -24.769 -0.289 1.00 96.31 72 LEU A N 1
ATOM 588 C CA . LEU A 1 72 ? -8.546 -24.584 1.161 1.00 96.31 72 LEU A CA 1
ATOM 589 C C . LEU A 1 72 ? -9.930 -24.061 1.591 1.00 96.31 72 LEU A C 1
ATOM 591 O O . LEU A 1 72 ? -10.026 -22.948 2.106 1.00 96.31 72 LEU A O 1
ATOM 595 N N . PRO A 1 73 ? -11.012 -24.846 1.421 1.00 96.00 73 PRO A N 1
ATOM 596 C CA . PRO A 1 73 ? -12.380 -24.374 1.660 1.00 96.00 73 PRO A CA 1
ATOM 597 C C . PRO A 1 73 ? -12.676 -24.034 3.129 1.00 96.00 73 PRO A C 1
ATOM 599 O O . PRO A 1 73 ? -13.587 -23.261 3.405 1.00 96.00 73 PRO A O 1
ATOM 602 N N . GLU A 1 74 ? -11.902 -24.588 4.065 1.00 96.94 74 GLU A N 1
ATOM 603 C CA . GLU A 1 74 ? -12.018 -24.313 5.505 1.00 96.94 74 GLU A CA 1
ATOM 604 C C . GLU A 1 74 ? -11.307 -23.016 5.930 1.00 96.94 74 GLU A C 1
ATOM 606 O O . GLU A 1 74 ? -11.395 -22.615 7.088 1.00 96.94 74 GLU A O 1
ATOM 611 N N . HIS A 1 75 ? -10.581 -22.371 5.011 1.00 97.25 75 HIS A N 1
ATOM 612 C CA . HIS A 1 75 ? -9.881 -21.113 5.241 1.00 97.25 75 HIS A CA 1
ATOM 613 C C . HIS A 1 75 ? -10.477 -20.005 4.380 1.00 97.25 75 HIS A C 1
ATOM 615 O O . HIS A 1 75 ? -10.966 -20.237 3.279 1.00 97.25 75 HIS A O 1
ATOM 621 N N . THR A 1 76 ? -10.387 -18.775 4.860 1.00 97.81 76 THR A N 1
ATOM 622 C CA . THR A 1 76 ? -10.782 -17.575 4.121 1.00 97.81 76 THR A CA 1
ATOM 623 C C . THR A 1 76 ? -9.557 -16.895 3.512 1.00 97.81 76 THR A C 1
ATOM 625 O O . THR A 1 76 ? -8.598 -16.564 4.212 1.00 97.81 76 THR A O 1
ATOM 628 N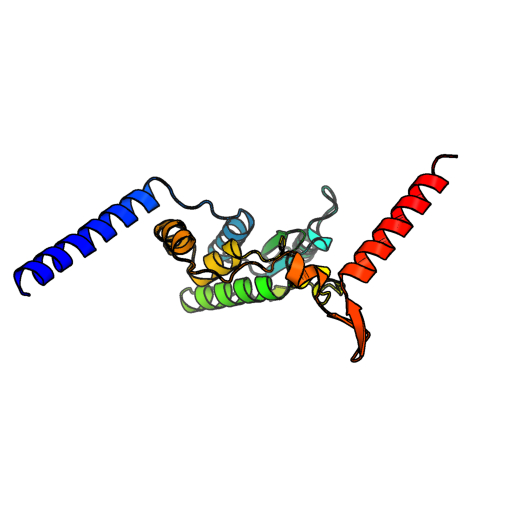 N . VAL A 1 77 ? -9.575 -16.685 2.195 1.00 97.56 77 VAL A N 1
ATOM 629 C CA . VAL A 1 77 ? -8.477 -16.063 1.441 1.00 97.56 77 VAL A CA 1
ATOM 630 C C . VAL A 1 77 ? -8.880 -14.656 0.998 1.00 97.56 77 VAL A C 1
ATOM 632 O O . VAL A 1 77 ? -9.802 -14.475 0.203 1.00 97.56 77 VAL A O 1
ATOM 635 N N . GLY A 1 78 ? -8.173 -13.645 1.499 1.00 96.25 78 GLY A N 1
ATOM 636 C CA . GLY A 1 78 ? -8.285 -12.261 1.045 1.00 96.25 78 GLY A CA 1
ATOM 637 C C . GLY A 1 78 ? -7.209 -11.922 0.017 1.00 96.25 78 GLY A C 1
ATOM 638 O O . GLY A 1 78 ? -6.037 -12.204 0.238 1.00 96.25 78 GLY A O 1
ATOM 639 N N . GLU A 1 79 ? -7.590 -11.284 -1.088 1.00 94.62 79 GLU A N 1
ATOM 640 C CA . GLU A 1 79 ? -6.665 -10.798 -2.120 1.00 94.62 79 GLU A CA 1
ATOM 641 C C . GLU A 1 79 ? -6.528 -9.269 -2.077 1.00 94.62 79 GLU A C 1
ATOM 643 O O . GLU A 1 79 ? -7.537 -8.562 -1.991 1.00 94.62 79 GLU A O 1
ATOM 648 N N . VAL A 1 80 ? -5.295 -8.767 -2.178 1.00 94.69 80 VAL A N 1
ATOM 649 C CA . VAL A 1 80 ? -4.982 -7.352 -2.429 1.00 94.69 80 VAL A CA 1
ATOM 650 C C . VAL A 1 80 ? -3.943 -7.287 -3.543 1.00 94.69 80 VAL A C 1
ATOM 652 O O . VAL A 1 80 ? -2.772 -7.599 -3.325 1.00 94.69 80 VAL A O 1
ATOM 655 N N . SER A 1 81 ? -4.364 -6.908 -4.745 1.00 91.06 81 SER A N 1
ATOM 656 C CA . SER A 1 81 ? -3.512 -6.943 -5.932 1.00 91.06 81 SER A CA 1
ATOM 657 C C . SER A 1 81 ? -3.626 -5.667 -6.759 1.00 91.06 81 SER A C 1
ATOM 659 O O . SER A 1 81 ? -4.657 -5.000 -6.755 1.00 91.06 81 SER A O 1
ATOM 661 N N . HIS A 1 82 ? -2.547 -5.319 -7.458 1.00 89.00 82 HIS A N 1
ATOM 662 C CA . HIS A 1 82 ? -2.514 -4.229 -8.433 1.00 89.00 82 HIS A CA 1
ATOM 663 C C . HIS A 1 82 ? -1.353 -4.444 -9.409 1.00 89.00 82 HIS A C 1
ATOM 665 O O . HIS A 1 82 ? -0.317 -4.997 -9.047 1.00 89.00 82 HIS A O 1
ATOM 671 N N . ALA A 1 83 ? -1.481 -3.972 -10.649 1.00 84.56 83 ALA A N 1
ATOM 672 C CA . ALA A 1 83 ? -0.557 -4.330 -11.728 1.00 84.56 83 ALA A CA 1
ATOM 673 C C . ALA A 1 83 ? 0.926 -3.985 -11.467 1.00 84.56 83 ALA A C 1
ATOM 675 O O . ALA A 1 83 ? 1.812 -4.685 -11.953 1.00 84.56 83 ALA A O 1
ATOM 676 N N . ALA A 1 84 ? 1.200 -2.926 -10.709 1.00 85.38 84 ALA A N 1
ATOM 677 C CA . ALA A 1 84 ? 2.552 -2.395 -10.532 1.00 85.38 84 ALA A CA 1
ATOM 678 C C . ALA A 1 84 ? 3.038 -2.379 -9.073 1.00 85.38 84 ALA A C 1
ATOM 680 O O . ALA A 1 84 ? 3.962 -1.643 -8.749 1.00 85.38 84 ALA A O 1
ATOM 681 N N . TYR A 1 85 ? 2.437 -3.168 -8.178 1.00 88.31 85 TYR A N 1
ATOM 682 C CA . TYR A 1 85 ? 2.926 -3.239 -6.799 1.00 88.31 85 TYR A CA 1
ATOM 683 C C . TYR A 1 85 ? 4.369 -3.745 -6.722 1.00 88.31 85 TYR A C 1
ATOM 685 O O . TYR A 1 85 ? 4.738 -4.750 -7.333 1.00 88.31 85 TYR A O 1
ATOM 693 N N . ASN A 1 86 ? 5.178 -3.014 -5.959 1.00 87.94 86 ASN A N 1
ATOM 694 C CA . ASN A 1 86 ? 6.589 -3.282 -5.728 1.00 87.94 86 ASN A CA 1
ATOM 695 C C . ASN A 1 86 ? 6.847 -3.645 -4.259 1.00 87.94 86 ASN A C 1
ATOM 697 O O . ASN A 1 86 ? 5.969 -3.555 -3.395 1.00 87.94 86 ASN A O 1
ATOM 701 N N . LEU A 1 87 ? 8.074 -4.090 -3.990 1.00 88.56 87 LEU A N 1
ATOM 702 C CA . LEU A 1 87 ? 8.508 -4.533 -2.666 1.00 88.56 87 LEU A CA 1
ATOM 703 C C . LEU A 1 87 ? 8.356 -3.456 -1.594 1.00 88.56 87 LEU A C 1
ATOM 705 O O . LEU A 1 87 ? 7.969 -3.770 -0.468 1.00 88.56 87 LEU A O 1
ATOM 709 N N . ASP A 1 88 ? 8.632 -2.205 -1.955 1.00 89.88 88 ASP A N 1
ATOM 710 C CA . ASP A 1 88 ? 8.520 -1.082 -1.035 1.00 89.88 88 ASP A CA 1
ATOM 711 C C . ASP A 1 88 ? 7.069 -0.894 -0.569 1.00 89.88 88 ASP A C 1
ATOM 713 O O . ASP A 1 88 ? 6.783 -0.884 0.627 1.00 89.88 88 ASP A O 1
ATOM 717 N N . LEU A 1 89 ? 6.098 -0.888 -1.487 1.00 91.81 89 LEU A N 1
ATOM 718 C CA . LEU A 1 89 ? 4.690 -0.805 -1.097 1.00 91.81 89 LEU A CA 1
ATOM 719 C C . LEU A 1 89 ? 4.225 -2.023 -0.275 1.00 91.81 89 LEU A C 1
ATOM 721 O O . LEU A 1 89 ? 3.456 -1.862 0.678 1.00 91.81 89 LEU A O 1
ATOM 725 N N . TYR A 1 90 ? 4.697 -3.236 -0.586 1.00 93.19 90 TYR A N 1
ATOM 726 C CA . TYR A 1 90 ? 4.387 -4.414 0.235 1.00 93.19 90 TYR A CA 1
ATOM 727 C C . TYR A 1 90 ? 4.895 -4.274 1.671 1.00 93.19 90 TYR A C 1
ATOM 729 O O . TYR A 1 90 ? 4.204 -4.698 2.601 1.00 93.19 90 TYR A O 1
ATOM 737 N N . LEU A 1 91 ? 6.051 -3.638 1.880 1.00 93.88 91 LEU A N 1
ATOM 738 C CA . LEU A 1 91 ? 6.544 -3.340 3.221 1.00 93.88 91 LEU A CA 1
ATOM 739 C C . LEU A 1 91 ? 5.551 -2.457 3.991 1.00 93.88 91 LEU A C 1
ATOM 741 O O . LEU A 1 91 ? 5.228 -2.778 5.137 1.00 93.88 91 LEU A O 1
ATOM 745 N N . HIS A 1 92 ? 5.000 -1.413 3.367 1.00 95.88 92 HIS A N 1
ATOM 746 C CA . HIS A 1 92 ? 3.980 -0.562 3.995 1.00 95.88 92 HIS A CA 1
ATOM 747 C C . HIS A 1 92 ? 2.699 -1.334 4.342 1.00 95.88 92 HIS A C 1
ATOM 749 O O . HIS A 1 92 ? 2.163 -1.174 5.442 1.00 95.88 92 HIS A O 1
ATOM 755 N N . TYR A 1 93 ? 2.237 -2.231 3.465 1.00 97.00 93 TYR A N 1
ATOM 756 C CA . TYR A 1 93 ? 1.098 -3.107 3.764 1.00 97.00 93 TYR A CA 1
ATOM 757 C C . TYR A 1 93 ? 1.370 -4.024 4.961 1.00 97.00 93 TYR A C 1
ATOM 759 O O . TYR A 1 93 ? 0.532 -4.143 5.859 1.00 97.00 93 TYR A O 1
ATOM 767 N N . VAL A 1 94 ? 2.547 -4.652 5.013 1.00 96.31 94 VAL A N 1
ATOM 768 C CA . VAL A 1 94 ? 2.935 -5.534 6.123 1.00 96.31 94 VAL A CA 1
ATOM 769 C C . VAL A 1 94 ? 3.054 -4.748 7.426 1.00 96.31 94 VAL A C 1
ATOM 771 O O . VAL A 1 94 ? 2.564 -5.199 8.460 1.00 96.31 94 VAL A O 1
ATOM 774 N N . GLN A 1 95 ? 3.644 -3.555 7.403 1.00 96.81 95 GLN A N 1
ATOM 775 C CA . GLN A 1 95 ? 3.715 -2.697 8.585 1.00 96.81 95 GLN A CA 1
ATOM 776 C C . GLN A 1 95 ? 2.320 -2.270 9.063 1.00 96.81 95 GLN A C 1
ATOM 778 O O . GLN A 1 95 ? 2.053 -2.295 10.267 1.00 96.81 95 GLN A O 1
ATOM 783 N N . ALA A 1 96 ? 1.413 -1.930 8.142 1.00 96.94 96 ALA A N 1
ATOM 784 C CA . ALA A 1 96 ? 0.025 -1.612 8.466 1.00 96.94 96 ALA A CA 1
ATOM 785 C C . ALA A 1 96 ? -0.700 -2.813 9.091 1.00 96.94 96 ALA A C 1
ATOM 787 O O . ALA A 1 96 ? -1.370 -2.656 10.113 1.00 96.94 96 ALA A O 1
ATOM 788 N N . LEU A 1 97 ? -0.499 -4.017 8.547 1.00 97.19 97 LEU A N 1
ATOM 789 C CA . LEU A 1 97 ? -1.003 -5.262 9.124 1.00 97.19 97 LEU A CA 1
ATOM 790 C C . LEU A 1 97 ? -0.468 -5.465 10.549 1.00 97.19 97 LEU A C 1
ATOM 792 O O . LEU A 1 97 ? -1.249 -5.703 11.468 1.00 97.19 97 LEU A O 1
ATOM 796 N N . VAL A 1 98 ? 0.842 -5.319 10.768 1.00 96.62 98 VAL A N 1
ATOM 797 C CA . VAL A 1 98 ? 1.451 -5.458 12.102 1.00 96.62 98 VAL A CA 1
ATOM 798 C C . VAL A 1 98 ? 0.832 -4.466 13.092 1.00 96.62 98 VAL A C 1
ATOM 800 O O . VAL A 1 98 ? 0.412 -4.878 14.174 1.00 96.62 98 VAL A O 1
ATOM 803 N N . ARG A 1 99 ? 0.682 -3.188 12.715 1.00 95.81 99 ARG A N 1
ATOM 804 C CA . ARG A 1 99 ? 0.006 -2.171 13.547 1.00 95.81 99 ARG A CA 1
ATOM 805 C C . ARG A 1 99 ? -1.441 -2.556 13.874 1.00 95.81 99 ARG A C 1
ATOM 807 O O . ARG A 1 99 ? -1.874 -2.402 15.018 1.00 95.81 99 ARG A O 1
ATOM 814 N N . TYR A 1 100 ? -2.179 -3.078 12.896 1.00 95.75 100 TYR A N 1
ATOM 815 C CA . TYR A 1 100 ? -3.559 -3.519 13.093 1.00 95.75 100 TYR A CA 1
ATOM 816 C C . TYR A 1 100 ? -3.642 -4.688 14.084 1.00 95.75 100 TYR A C 1
ATOM 818 O O . TYR A 1 100 ? -4.360 -4.601 15.078 1.00 95.75 100 TYR A O 1
ATOM 826 N N . THR A 1 101 ? -2.846 -5.741 13.876 1.00 95.50 101 THR A N 1
ATOM 827 C CA . THR A 1 101 ? -2.824 -6.931 14.752 1.00 95.50 101 THR A CA 1
ATOM 828 C C . THR A 1 101 ? -2.322 -6.635 16.169 1.00 95.50 101 THR A C 1
ATOM 830 O O . THR A 1 101 ? -2.704 -7.316 17.111 1.00 95.50 101 THR A O 1
ATOM 833 N N . ALA A 1 102 ? -1.515 -5.588 16.366 1.00 95.06 102 ALA A N 1
ATOM 834 C CA . ALA A 1 102 ? -1.090 -5.165 17.702 1.00 95.06 102 ALA A CA 1
ATOM 835 C C . ALA A 1 102 ? -2.226 -4.534 18.532 1.00 95.06 102 ALA A C 1
ATOM 837 O O . ALA A 1 102 ? -2.136 -4.480 19.757 1.00 95.06 102 ALA A O 1
ATOM 838 N N . SER A 1 103 ? -3.276 -4.035 17.875 1.00 93.50 103 SER A N 1
ATOM 839 C CA . SER A 1 103 ? -4.409 -3.348 18.513 1.00 93.50 103 SER A CA 1
ATOM 840 C C . SER A 1 103 ? -5.714 -4.151 18.486 1.00 93.50 103 SER A C 1
ATOM 842 O O . SER A 1 103 ? -6.700 -3.723 19.084 1.00 93.50 103 SER A O 1
ATOM 844 N N . HIS A 1 104 ? -5.724 -5.314 17.833 1.00 94.56 104 HIS A N 1
ATOM 845 C CA . HIS A 1 104 ? -6.906 -6.152 17.644 1.00 94.56 104 HIS A CA 1
ATOM 846 C C . HIS A 1 104 ? -6.584 -7.615 17.954 1.00 94.56 104 HIS A C 1
ATOM 848 O O . HIS A 1 104 ? -5.489 -8.089 17.678 1.00 94.56 104 HIS A O 1
ATOM 854 N N . ASP A 1 105 ? -7.566 -8.360 18.462 1.00 94.12 105 ASP A N 1
ATOM 855 C CA . ASP A 1 105 ? -7.462 -9.815 18.625 1.00 94.12 105 ASP A CA 1
ATOM 856 C C . ASP A 1 105 ? -7.700 -10.521 17.278 1.00 94.12 105 ASP A C 1
ATOM 858 O O . ASP A 1 105 ? -8.775 -11.059 16.984 1.00 94.12 105 ASP A O 1
ATOM 862 N N . TYR A 1 106 ? -6.731 -10.365 16.382 1.00 95.00 106 TYR A N 1
ATOM 863 C CA . TYR A 1 106 ? -6.715 -10.947 15.048 1.00 95.00 106 TYR A CA 1
ATOM 864 C C . TYR A 1 106 ? -5.284 -10.999 14.524 1.00 95.00 106 TYR A C 1
ATOM 866 O O . TYR A 1 106 ? -4.519 -10.047 14.674 1.00 95.00 106 TYR A O 1
ATOM 874 N N . ARG A 1 107 ? -4.946 -12.100 13.852 1.00 95.06 107 ARG A N 1
ATOM 875 C CA . ARG A 1 107 ? -3.726 -12.246 13.066 1.00 95.06 107 ARG A CA 1
ATOM 876 C C . ARG A 1 107 ? -3.986 -13.273 11.959 1.00 95.06 107 ARG A C 1
ATOM 878 O O . ARG A 1 107 ? -4.399 -14.379 12.304 1.00 95.06 107 ARG A O 1
ATOM 885 N N . PRO A 1 108 ? -3.729 -12.953 10.679 1.00 96.44 108 PRO A N 1
ATOM 886 C CA . PRO A 1 108 ? -3.832 -13.952 9.623 1.00 96.44 108 PRO A CA 1
ATOM 887 C C . PRO A 1 108 ? -2.831 -15.081 9.894 1.00 96.44 108 PRO A C 1
ATOM 889 O O . PRO A 1 108 ? -1.702 -14.835 10.337 1.00 96.44 108 PRO A O 1
ATOM 892 N N . ALA A 1 109 ? -3.243 -16.317 9.630 1.00 96.69 109 ALA A N 1
ATOM 893 C CA . ALA A 1 109 ? -2.400 -17.497 9.780 1.00 96.69 109 ALA A CA 1
ATOM 894 C C . ALA A 1 109 ? -1.260 -17.506 8.752 1.00 96.69 109 ALA A C 1
ATOM 896 O O . ALA A 1 109 ? -0.159 -17.976 9.049 1.00 96.69 109 ALA A O 1
ATOM 897 N N . LEU A 1 110 ? -1.512 -16.956 7.560 1.00 97.19 110 LEU A N 1
ATOM 898 C CA . LEU A 1 110 ? -0.548 -16.899 6.469 1.00 97.19 110 LEU A CA 1
ATOM 899 C C . LEU A 1 110 ? -0.653 -15.578 5.700 1.00 97.19 110 LEU A C 1
ATOM 901 O O . LEU A 1 110 ? -1.741 -15.093 5.398 1.00 97.19 110 LEU A O 1
ATOM 905 N N . VAL A 1 111 ? 0.501 -15.019 5.345 1.00 97.06 111 VAL A N 1
ATOM 906 C CA . VAL A 1 111 ? 0.615 -13.890 4.418 1.00 97.06 111 VAL A CA 1
ATOM 907 C C . VAL A 1 111 ? 1.481 -14.335 3.247 1.00 97.06 111 VAL A C 1
ATOM 909 O O . VAL A 1 111 ? 2.591 -14.824 3.461 1.00 97.06 111 VAL A O 1
ATOM 912 N N . ILE A 1 112 ? 0.977 -14.183 2.025 1.00 95.50 112 ILE A N 1
ATOM 913 C CA . ILE A 1 112 ? 1.671 -14.569 0.793 1.00 95.50 112 ILE A CA 1
ATOM 914 C C . ILE A 1 112 ? 2.003 -13.304 0.008 1.00 95.50 112 ILE A C 1
ATOM 916 O O . ILE A 1 112 ? 1.115 -12.512 -0.295 1.00 95.50 112 ILE A O 1
ATOM 920 N N . ILE A 1 113 ? 3.282 -13.129 -0.328 1.00 92.69 113 ILE A N 1
ATOM 921 C CA . ILE A 1 113 ? 3.773 -12.037 -1.174 1.00 92.69 113 ILE A CA 1
ATOM 922 C C . ILE A 1 113 ? 4.509 -12.678 -2.357 1.00 92.69 113 ILE A C 1
ATOM 924 O O . ILE A 1 113 ? 5.610 -13.202 -2.164 1.00 92.69 113 ILE A O 1
ATOM 928 N N . PRO A 1 114 ? 3.918 -12.705 -3.562 1.00 86.12 114 PRO A N 1
ATOM 929 C CA . PRO A 1 114 ? 4.601 -13.184 -4.748 1.00 86.12 114 PRO A CA 1
ATOM 930 C C . PRO A 1 114 ? 5.694 -12.183 -5.119 1.00 86.12 114 PRO A C 1
ATOM 932 O O . PRO A 1 114 ? 5.447 -10.985 -5.252 1.00 86.12 114 PRO A O 1
ATOM 935 N N . LEU A 1 115 ? 6.918 -12.687 -5.265 1.00 82.62 115 LEU A N 1
ATOM 936 C CA . LEU A 1 115 ? 8.061 -11.897 -5.701 1.00 82.62 115 LEU A CA 1
ATOM 937 C C . LEU A 1 115 ? 8.361 -12.219 -7.156 1.00 82.62 115 LEU A C 1
ATOM 939 O O . LEU A 1 115 ? 8.690 -13.357 -7.493 1.00 82.62 115 LEU A O 1
ATOM 943 N N . ASN A 1 116 ? 8.252 -11.205 -8.005 1.00 78.50 116 ASN A N 1
ATOM 944 C CA . ASN A 1 116 ? 8.618 -11.289 -9.407 1.00 78.50 116 ASN A CA 1
ATOM 945 C C . ASN A 1 116 ? 10.053 -10.776 -9.591 1.00 78.50 116 ASN A C 1
ATOM 947 O O . ASN A 1 116 ? 10.488 -9.856 -8.900 1.00 78.50 116 ASN A O 1
ATOM 951 N N . MET A 1 117 ? 10.795 -11.331 -10.551 1.00 76.19 117 MET A N 1
ATOM 952 C CA . MET A 1 117 ? 12.115 -10.809 -10.921 1.00 76.19 117 MET A CA 1
ATOM 953 C C . MET A 1 117 ? 12.049 -9.335 -11.347 1.00 76.19 117 MET A C 1
ATOM 955 O O . MET A 1 117 ? 12.976 -8.578 -11.067 1.00 76.19 117 MET A O 1
ATOM 959 N N . HIS A 1 118 ? 10.932 -8.905 -11.946 1.00 74.88 118 HIS A N 1
ATOM 960 C CA . HIS A 1 118 ? 10.705 -7.499 -12.293 1.00 74.88 118 HIS A CA 1
ATOM 961 C C . HIS A 1 118 ? 10.704 -6.570 -11.076 1.00 74.88 118 HIS A C 1
ATOM 963 O O . HIS A 1 118 ? 11.128 -5.424 -11.207 1.00 74.88 118 HIS A O 1
ATOM 969 N N . SER A 1 119 ? 10.325 -7.057 -9.889 1.00 74.12 119 SER A N 1
ATOM 970 C CA . SER A 1 119 ? 10.300 -6.266 -8.652 1.00 74.12 119 SER A CA 1
ATOM 971 C C . SER A 1 119 ? 11.682 -5.764 -8.213 1.00 74.12 119 SER A C 1
ATOM 973 O O . SER A 1 119 ? 11.750 -4.896 -7.351 1.00 74.12 119 SER A O 1
ATOM 975 N N . PHE A 1 120 ? 12.766 -6.291 -8.794 1.00 78.38 120 PHE A N 1
ATOM 976 C CA . PHE A 1 120 ? 14.147 -5.872 -8.531 1.00 78.38 120 PHE A CA 1
ATOM 977 C C . PHE A 1 120 ? 14.746 -5.014 -9.654 1.00 78.38 120 PHE A C 1
ATOM 979 O O . PHE A 1 120 ? 15.931 -4.689 -9.621 1.00 78.38 120 PHE A O 1
ATOM 986 N N . SER A 1 121 ? 13.954 -4.671 -10.670 1.00 82.69 121 SER A N 1
ATOM 987 C CA . SER A 1 121 ? 14.407 -3.815 -11.762 1.00 82.69 121 SER A CA 1
ATOM 988 C C . SER A 1 121 ? 14.227 -2.331 -11.413 1.00 82.69 121 SER A C 1
ATOM 990 O O . SER A 1 121 ? 13.211 -1.962 -10.813 1.00 82.69 121 SER A O 1
ATOM 992 N N . PRO A 1 122 ? 15.143 -1.451 -11.859 1.00 83.81 122 PRO A N 1
ATOM 993 C CA . PRO A 1 122 ? 14.943 -0.003 -11.787 1.00 83.81 122 PRO A CA 1
ATOM 994 C C . PRO A 1 122 ? 13.628 0.457 -12.424 1.00 83.81 122 PRO A C 1
ATOM 996 O O . PRO A 1 122 ? 13.026 1.424 -11.973 1.00 83.81 122 PRO A O 1
ATOM 999 N N . GLU A 1 123 ? 13.160 -0.260 -13.448 1.00 83.44 123 GLU A N 1
ATOM 1000 C CA . GLU A 1 123 ? 11.912 0.030 -14.152 1.00 83.44 123 GLU A CA 1
ATOM 1001 C C . GLU A 1 123 ? 10.668 -0.110 -13.257 1.00 83.44 123 GLU A C 1
ATOM 1003 O O . GLU A 1 123 ? 9.673 0.566 -13.492 1.00 83.44 123 GLU A O 1
ATOM 1008 N N . TRP A 1 124 ? 10.702 -0.951 -12.221 1.00 80.44 124 TRP A N 1
ATOM 1009 C CA . TRP A 1 124 ? 9.585 -1.115 -11.278 1.00 80.44 124 TRP A CA 1
ATOM 1010 C C . TRP A 1 124 ? 9.797 -0.339 -9.978 1.00 80.44 124 TRP A C 1
ATOM 1012 O O . TRP A 1 124 ? 8.835 0.164 -9.398 1.00 80.44 124 TRP A O 1
ATOM 1022 N N . ASP A 1 125 ? 11.043 -0.248 -9.516 1.00 83.50 125 ASP A N 1
ATOM 1023 C CA . ASP A 1 125 ? 11.390 0.413 -8.257 1.00 83.50 125 ASP A CA 1
ATOM 1024 C C . ASP A 1 125 ? 11.416 1.943 -8.395 1.00 83.50 125 ASP A C 1
ATOM 1026 O O . ASP A 1 125 ? 10.901 2.664 -7.544 1.00 83.50 125 ASP A O 1
ATOM 1030 N N . GLN A 1 126 ? 11.950 2.455 -9.509 1.00 86.38 126 GLN A N 1
ATOM 1031 C CA . GLN A 1 126 ? 12.243 3.884 -9.671 1.00 86.38 126 GLN A CA 1
ATOM 1032 C C . GLN A 1 126 ? 11.369 4.600 -10.694 1.00 86.38 126 GLN A C 1
ATOM 1034 O O . GLN A 1 126 ? 11.532 5.797 -10.926 1.00 86.38 126 GLN A O 1
ATOM 1039 N N . ARG A 1 127 ? 10.422 3.895 -11.314 1.00 88.56 127 ARG A N 1
ATOM 1040 C CA . ARG A 1 127 ? 9.518 4.511 -12.282 1.00 88.56 127 ARG A CA 1
ATOM 1041 C C . ARG A 1 127 ? 8.573 5.491 -11.570 1.00 88.56 127 ARG A C 1
ATOM 1043 O O . ARG A 1 127 ? 7.919 5.088 -10.600 1.00 88.56 127 ARG A O 1
ATOM 1050 N N . PRO A 1 128 ? 8.479 6.757 -12.024 1.00 88.06 128 PRO A N 1
ATOM 1051 C CA . PRO A 1 128 ? 7.720 7.804 -11.336 1.00 88.06 128 PRO A CA 1
ATOM 1052 C C . PRO A 1 128 ? 6.256 7.439 -11.073 1.00 88.06 128 PRO A C 1
ATOM 1054 O O . PRO A 1 128 ? 5.702 7.770 -10.025 1.00 88.06 128 PRO A O 1
ATOM 1057 N N . GLU A 1 129 ? 5.623 6.718 -12.000 1.00 86.62 129 GLU A N 1
ATOM 1058 C CA . GLU A 1 129 ? 4.211 6.346 -11.888 1.00 86.62 129 GLU A CA 1
ATOM 1059 C C . GLU A 1 129 ? 3.951 5.224 -10.872 1.00 86.62 129 GLU A C 1
ATOM 1061 O O . GLU A 1 129 ? 2.809 5.028 -10.461 1.00 86.62 129 GLU A O 1
ATOM 1066 N N . TYR A 1 130 ? 4.982 4.482 -10.459 1.00 88.38 130 TYR A N 1
ATOM 1067 C CA . TYR A 1 130 ? 4.866 3.307 -9.582 1.00 88.38 130 TYR A CA 1
ATOM 1068 C C . TYR A 1 130 ? 5.347 3.587 -8.157 1.00 88.38 130 TYR A C 1
ATOM 1070 O O . TYR A 1 130 ? 5.654 2.675 -7.393 1.00 88.38 130 TYR A O 1
ATOM 1078 N N . GLN A 1 131 ? 5.409 4.862 -7.775 1.00 88.44 131 GLN A N 1
ATOM 1079 C CA . GLN A 1 131 ? 5.876 5.249 -6.448 1.00 88.44 131 GLN A CA 1
ATOM 1080 C C . GLN A 1 131 ? 4.807 5.084 -5.363 1.00 88.44 131 GLN A C 1
ATOM 1082 O O . GLN A 1 131 ? 5.171 4.965 -4.196 1.00 88.44 131 GLN A O 1
ATOM 1087 N N . PHE A 1 132 ? 3.515 5.048 -5.724 1.00 90.81 132 PHE A N 1
ATOM 1088 C CA . PHE A 1 132 ? 2.383 4.832 -4.803 1.00 90.81 132 PHE A CA 1
ATOM 1089 C C . PHE A 1 132 ? 2.482 5.650 -3.501 1.00 90.81 132 PHE A C 1
ATOM 1091 O O . PHE A 1 132 ? 2.237 5.154 -2.399 1.00 90.81 132 PHE A O 1
ATOM 1098 N N . THR A 1 133 ? 2.936 6.904 -3.605 1.00 89.19 133 THR A N 1
ATOM 1099 C CA . THR A 1 133 ? 3.264 7.741 -2.439 1.00 89.19 133 THR A CA 1
ATOM 1100 C C . THR A 1 133 ? 2.034 8.034 -1.585 1.00 89.19 133 THR A C 1
ATOM 1102 O O . THR A 1 133 ? 2.122 8.121 -0.358 1.00 89.19 133 THR A O 1
ATOM 1105 N N . GLU A 1 134 ? 0.866 8.152 -2.215 1.00 88.69 134 GLU A N 1
ATOM 1106 C CA . GLU A 1 134 ? -0.399 8.327 -1.515 1.00 88.69 134 GLU A CA 1
ATOM 1107 C C . GLU A 1 134 ? -0.783 7.067 -0.730 1.00 88.69 134 GLU A C 1
ATOM 1109 O O . GLU A 1 134 ? -1.099 7.166 0.460 1.00 88.69 134 GLU A O 1
ATOM 1114 N N . GLU A 1 135 ? -0.693 5.893 -1.351 1.00 93.25 135 GLU A N 1
ATOM 1115 C CA . GLU A 1 135 ? -1.024 4.603 -0.754 1.00 93.25 135 GLU A CA 1
ATOM 1116 C C . GLU A 1 135 ? -0.144 4.295 0.454 1.00 93.25 135 GLU A C 1
ATOM 1118 O O . GLU A 1 135 ? -0.671 4.020 1.536 1.00 93.25 135 GLU A O 1
ATOM 1123 N N . LYS A 1 136 ? 1.184 4.383 0.289 1.00 93.12 136 LYS A N 1
ATOM 1124 C CA . LYS A 1 136 ? 2.176 4.130 1.352 1.00 93.12 136 LYS A CA 1
ATOM 1125 C C . LYS A 1 136 ? 1.842 4.928 2.604 1.00 93.12 136 LYS A C 1
ATOM 1127 O O . LYS A 1 136 ? 1.762 4.406 3.713 1.00 93.12 136 LYS A O 1
ATOM 1132 N N . ARG A 1 137 ? 1.504 6.195 2.406 1.00 89.62 137 ARG A N 1
ATOM 1133 C CA . ARG A 1 137 ? 1.164 7.107 3.487 1.00 89.62 137 ARG A CA 1
ATOM 1134 C C . ARG A 1 137 ? -0.194 6.813 4.126 1.00 89.62 137 ARG A C 1
ATOM 1136 O O . ARG A 1 137 ? -0.342 6.939 5.343 1.00 89.62 137 ARG A O 1
ATOM 1143 N N . ILE A 1 138 ? -1.203 6.441 3.335 1.00 93.69 138 ILE A N 1
ATOM 1144 C CA . ILE A 1 138 ? -2.486 5.985 3.886 1.00 93.69 138 ILE A CA 1
ATOM 1145 C C . ILE A 1 138 ? -2.276 4.736 4.746 1.00 93.69 138 ILE A C 1
ATOM 1147 O O . ILE A 1 138 ? -2.882 4.638 5.812 1.00 93.69 138 ILE A O 1
ATOM 1151 N N . LEU A 1 139 ? -1.399 3.825 4.331 1.00 95.31 139 LEU A N 1
ATOM 1152 C CA . LEU A 1 139 ? -1.035 2.643 5.109 1.00 95.31 139 LEU A CA 1
ATOM 1153 C C . LEU A 1 139 ? -0.283 3.017 6.396 1.00 95.31 139 LEU A C 1
ATOM 1155 O O . LEU A 1 139 ? -0.539 2.414 7.442 1.00 95.31 139 LEU A O 1
ATOM 1159 N N . ASP A 1 140 ? 0.579 4.035 6.360 1.00 92.50 140 ASP A N 1
ATOM 1160 C CA . ASP A 1 140 ? 1.369 4.497 7.511 1.00 92.50 140 ASP A CA 1
ATOM 1161 C C . ASP A 1 140 ? 0.554 5.186 8.600 1.00 92.50 140 ASP A C 1
ATOM 1163 O O . ASP A 1 140 ? 0.681 4.836 9.777 1.00 92.50 140 ASP A O 1
ATOM 1167 N N . TYR A 1 141 ? -0.311 6.129 8.226 1.00 91.06 141 TYR A N 1
ATOM 1168 C CA . TYR A 1 141 ? -1.108 6.897 9.191 1.00 91.06 141 TYR A CA 1
ATOM 1169 C C . TYR A 1 141 ? -2.513 6.330 9.419 1.00 91.06 141 TYR A C 1
ATOM 1171 O O . TYR A 1 141 ? -3.184 6.695 10.385 1.00 91.06 141 TYR A O 1
ATOM 1179 N N . GLY A 1 142 ? -2.968 5.432 8.549 1.00 92.75 142 GLY A N 1
ATOM 1180 C CA . GLY A 1 142 ? -4.318 4.890 8.562 1.00 92.75 142 GLY A CA 1
ATOM 1181 C C . GLY A 1 142 ? -5.348 5.798 7.882 1.00 92.75 142 GLY A C 1
ATOM 1182 O O . GLY A 1 142 ? -5.204 7.018 7.768 1.00 92.75 142 GLY A O 1
ATOM 1183 N N . ILE A 1 143 ? -6.455 5.179 7.466 1.00 92.75 143 ILE A N 1
ATOM 1184 C CA . ILE A 1 143 ? -7.539 5.828 6.713 1.00 92.75 143 ILE A CA 1
ATOM 1185 C C . ILE A 1 143 ? -8.112 7.075 7.418 1.00 92.75 143 ILE A C 1
ATOM 1187 O O . ILE A 1 143 ? -8.291 8.092 6.740 1.00 92.75 143 ILE A O 1
ATOM 1191 N N . PRO A 1 144 ? -8.405 7.071 8.738 1.00 92.00 144 PRO A N 1
ATOM 1192 C CA . PRO A 1 144 ? -9.022 8.231 9.381 1.00 92.00 144 PRO A CA 1
ATOM 1193 C C . PRO A 1 144 ? -8.136 9.480 9.339 1.00 92.00 144 PRO A C 1
ATOM 1195 O O . PRO A 1 144 ? -8.613 10.565 9.004 1.00 92.00 144 PRO A O 1
ATOM 1198 N N . LEU A 1 145 ? -6.841 9.331 9.638 1.00 90.50 145 LEU A N 1
ATOM 1199 C CA . LEU A 1 145 ? -5.902 10.453 9.641 1.00 90.50 145 LEU A CA 1
ATOM 1200 C C . LEU A 1 145 ? -5.650 10.968 8.226 1.00 90.50 145 LEU A C 1
ATOM 1202 O O . LEU A 1 145 ? -5.684 12.180 8.006 1.00 90.50 145 LEU A O 1
ATOM 1206 N N . SER A 1 146 ? -5.496 10.070 7.255 1.00 91.44 146 SER A N 1
ATOM 1207 C CA . SER A 1 146 ? -5.296 10.459 5.859 1.00 91.44 146 SER A CA 1
ATOM 1208 C C . SER A 1 146 ? -6.508 11.167 5.261 1.00 91.44 146 SER A C 1
ATOM 1210 O O . SER A 1 146 ? -6.345 12.133 4.520 1.00 91.44 146 SER A O 1
ATOM 1212 N N . ARG A 1 147 ? -7.735 10.802 5.647 1.00 90.75 147 ARG A N 1
ATOM 1213 C CA . ARG A 1 147 ? -8.935 11.545 5.222 1.00 90.75 147 ARG A CA 1
ATOM 1214 C C . ARG A 1 147 ? -8.975 12.967 5.773 1.00 90.75 147 ARG A C 1
ATOM 1216 O O . ARG A 1 147 ? -9.323 13.888 5.039 1.00 90.75 147 ARG A O 1
ATOM 1223 N N . LEU A 1 148 ? -8.612 13.148 7.042 1.00 89.88 148 LEU A N 1
ATOM 1224 C CA . LEU A 1 148 ? -8.708 14.442 7.725 1.00 89.88 148 LEU A CA 1
ATOM 1225 C C . LEU A 1 148 ? -7.563 15.395 7.372 1.00 89.88 148 LEU A C 1
ATOM 1227 O O . LEU A 1 148 ? -7.775 16.601 7.241 1.00 89.88 148 LEU A O 1
ATOM 1231 N N . PHE A 1 149 ? -6.356 14.862 7.215 1.00 89.12 149 PHE A N 1
ATOM 1232 C CA . PHE A 1 149 ? -5.133 15.652 7.083 1.00 89.12 149 PHE A CA 1
ATOM 1233 C C . PHE A 1 149 ? -4.361 15.366 5.794 1.00 89.12 149 PHE A C 1
ATOM 1235 O O . PHE A 1 149 ? -3.311 15.961 5.561 1.00 89.12 149 PHE A O 1
ATOM 1242 N N . GLY A 1 150 ? -4.876 14.514 4.909 1.00 85.19 150 GLY A N 1
ATOM 1243 C CA . GLY A 1 150 ? -4.166 14.138 3.695 1.00 85.19 150 GLY A CA 1
ATOM 1244 C C . GLY A 1 150 ? -3.838 15.329 2.796 1.00 85.19 150 GLY A C 1
ATOM 1245 O O . GLY A 1 150 ? -2.700 15.502 2.369 1.00 85.19 150 GLY A O 1
ATOM 1246 N N . ARG A 1 151 ? -4.823 16.203 2.565 1.00 83.50 151 ARG A N 1
ATOM 1247 C CA . ARG A 1 151 ? -4.686 17.409 1.732 1.00 83.50 151 ARG A CA 1
ATOM 1248 C C . ARG A 1 151 ? -3.721 18.463 2.290 1.00 83.50 151 ARG A C 1
ATOM 1250 O O . ARG A 1 151 ? -2.862 18.894 1.525 1.00 83.50 151 ARG A O 1
ATOM 1257 N N . PRO A 1 152 ? -3.806 18.903 3.563 1.00 83.94 152 PRO A N 1
ATOM 1258 C CA . PRO A 1 152 ? -2.843 19.870 4.079 1.00 83.94 152 PRO A CA 1
ATOM 1259 C C . PRO A 1 152 ? -1.429 19.299 4.068 1.00 83.94 152 PRO A C 1
ATOM 1261 O O . PRO A 1 152 ? -0.519 20.010 3.656 1.00 83.94 152 PRO A O 1
ATOM 1264 N N . TRP A 1 153 ? -1.241 18.014 4.399 1.00 83.62 153 TRP A N 1
ATOM 1265 C CA . TRP A 1 153 ? 0.071 17.392 4.235 1.00 83.62 153 TRP A CA 1
ATOM 1266 C C . TRP A 1 153 ? 0.572 17.550 2.796 1.00 83.62 153 TRP A C 1
ATOM 1268 O O . TRP A 1 153 ? 1.742 17.885 2.619 1.00 83.62 153 TRP A O 1
ATOM 1278 N N . ASN A 1 154 ? -0.291 17.327 1.782 1.00 79.88 154 ASN A N 1
ATOM 1279 C CA . ASN A 1 154 ? 0.060 17.423 0.342 1.00 79.88 154 ASN A CA 1
ATOM 1280 C C . ASN A 1 154 ? 0.628 18.796 -0.010 1.00 79.88 154 ASN A C 1
ATOM 1282 O O . ASN A 1 154 ? 1.605 18.905 -0.740 1.00 79.88 154 ASN A O 1
ATOM 1286 N N . ILE A 1 155 ? 0.045 19.845 0.560 1.00 81.25 155 ILE A N 1
ATOM 1287 C CA . ILE A 1 155 ? 0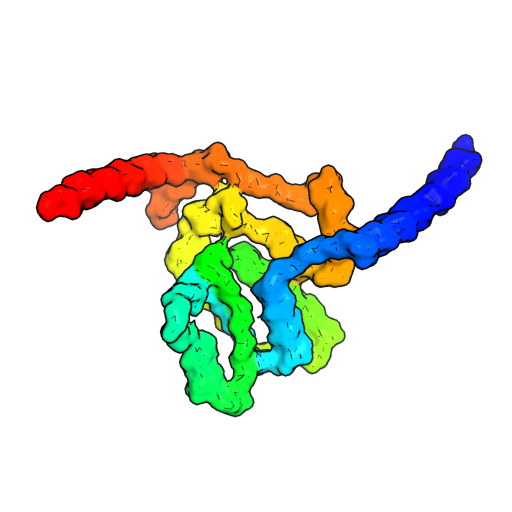.437 21.227 0.284 1.00 81.25 155 ILE A CA 1
ATOM 1288 C C . ILE A 1 155 ? 1.771 21.578 0.954 1.00 81.25 155 ILE A C 1
ATOM 1290 O O . ILE A 1 155 ? 2.571 22.310 0.378 1.00 81.25 155 ILE A O 1
ATOM 1294 N N . PHE A 1 156 ? 2.029 21.068 2.161 1.00 79.19 156 PHE A N 1
ATOM 1295 C CA . PHE A 1 156 ? 3.226 21.414 2.934 1.00 79.19 156 PHE A CA 1
ATOM 1296 C C . PHE A 1 156 ? 4.450 20.538 2.632 1.00 79.19 156 PHE A C 1
ATOM 1298 O O . PHE A 1 156 ? 5.425 20.594 3.376 1.00 79.19 156 PHE A O 1
ATOM 1305 N N . GLY A 1 157 ? 4.420 19.743 1.557 1.00 67.69 157 GLY A N 1
ATOM 1306 C CA . GLY A 1 157 ? 5.557 18.908 1.164 1.00 67.69 157 GLY A CA 1
ATOM 1307 C C . GLY A 1 157 ? 5.859 17.794 2.165 1.00 67.69 157 GLY A C 1
ATOM 1308 O O . GLY A 1 157 ? 7.008 17.407 2.327 1.00 67.69 157 GLY A O 1
ATOM 1309 N N . GLY A 1 158 ? 4.841 17.281 2.864 1.00 63.09 158 GLY A N 1
ATOM 1310 C CA . GLY A 1 158 ? 4.995 16.149 3.784 1.00 63.09 158 GLY A CA 1
ATOM 1311 C C . GLY A 1 158 ? 5.148 14.785 3.099 1.00 63.09 158 GLY A C 1
ATOM 1312 O O . GLY A 1 158 ? 4.776 13.787 3.706 1.00 63.09 158 GLY A O 1
ATOM 1313 N N . TYR A 1 159 ? 5.604 14.749 1.846 1.00 68.12 159 TYR A N 1
ATOM 1314 C CA . TYR A 1 159 ? 5.774 13.542 1.030 1.00 68.12 159 TYR A CA 1
ATOM 1315 C C . TYR A 1 159 ? 7.187 13.557 0.509 1.00 68.12 159 TYR A C 1
ATOM 1317 O O . TYR A 1 159 ? 7.715 14.626 0.190 1.00 68.12 159 TYR A O 1
ATOM 1325 N N . ASP A 1 160 ? 7.744 12.367 0.347 1.00 69.06 160 ASP A N 1
ATOM 1326 C CA . ASP A 1 160 ? 8.915 12.216 -0.489 1.00 69.06 160 ASP A CA 1
ATOM 1327 C C . ASP A 1 160 ? 8.581 12.739 -1.884 1.00 69.06 160 ASP A C 1
ATOM 1329 O O . ASP A 1 160 ? 7.523 12.438 -2.452 1.00 69.06 160 ASP A O 1
ATOM 1333 N N . SER A 1 161 ? 9.467 13.583 -2.410 1.00 72.06 161 SER A N 1
ATOM 1334 C CA . SER A 1 161 ? 9.353 14.036 -3.788 1.00 72.06 161 SER A CA 1
ATOM 1335 C C . SER A 1 161 ? 9.320 12.795 -4.679 1.00 72.06 161 SER A C 1
ATOM 1337 O O . SER A 1 161 ? 10.230 11.969 -4.573 1.00 72.06 161 SER A O 1
ATOM 1339 N N . PRO A 1 162 ? 8.293 12.626 -5.530 1.00 79.69 162 PRO A N 1
ATOM 1340 C CA . PRO A 1 162 ? 8.266 11.502 -6.447 1.00 79.69 162 PRO A CA 1
ATOM 1341 C C . PRO A 1 162 ? 9.518 11.553 -7.318 1.00 79.69 162 PRO A C 1
ATOM 1343 O O . PRO A 1 162 ? 9.928 12.637 -7.744 1.00 79.69 162 PRO A O 1
ATOM 1346 N N . ILE A 1 163 ? 10.100 10.379 -7.575 1.00 85.69 163 ILE A N 1
ATOM 1347 C CA . ILE A 1 163 ? 11.241 10.246 -8.478 1.00 85.69 163 ILE A CA 1
ATOM 1348 C C . ILE A 1 163 ? 10.869 10.916 -9.796 1.00 85.69 163 ILE A C 1
ATOM 1350 O O . ILE A 1 163 ? 9.814 10.654 -10.376 1.00 85.69 163 ILE A O 1
ATOM 1354 N N . THR A 1 164 ? 11.709 11.837 -10.242 1.00 88.81 164 THR A N 1
ATOM 1355 C CA . THR A 1 164 ? 11.489 12.543 -11.498 1.00 88.81 164 THR A CA 1
ATOM 1356 C C . THR A 1 164 ? 11.820 11.629 -12.672 1.00 88.81 164 THR A C 1
ATOM 1358 O O . THR A 1 164 ? 12.642 10.720 -12.572 1.00 88.81 164 THR A O 1
ATOM 1361 N N . ASN A 1 165 ? 11.225 11.894 -13.836 1.00 89.19 165 ASN A N 1
ATOM 1362 C CA . ASN A 1 165 ? 11.573 11.142 -15.041 1.00 89.19 165 ASN A CA 1
ATOM 1363 C C . ASN A 1 165 ? 13.063 11.293 -15.410 1.00 89.19 165 ASN A C 1
ATOM 1365 O O . ASN A 1 165 ? 13.664 10.378 -15.958 1.00 89.19 165 ASN A O 1
ATOM 1369 N N . GLU A 1 166 ? 13.674 12.439 -15.098 1.00 91.31 166 GLU A N 1
ATOM 1370 C CA . GLU A 1 166 ? 15.109 12.650 -15.305 1.00 91.31 166 GLU A CA 1
ATOM 1371 C C . GLU A 1 166 ? 15.961 11.770 -14.383 1.00 91.31 166 GLU A C 1
ATOM 1373 O O . GLU A 1 166 ? 16.922 11.157 -14.850 1.00 91.31 166 GLU A O 1
ATOM 1378 N N . GLU A 1 167 ? 15.611 11.684 -13.099 1.00 90.44 167 GLU A N 1
ATOM 1379 C CA . GLU A 1 167 ? 16.278 10.785 -12.152 1.00 90.44 167 GLU A CA 1
ATOM 1380 C C . GLU A 1 167 ? 16.132 9.333 -12.604 1.00 90.44 167 GLU A C 1
ATOM 1382 O O . GLU A 1 167 ? 17.143 8.653 -12.762 1.00 90.44 167 GLU A O 1
ATOM 1387 N N . PHE A 1 168 ? 14.907 8.911 -12.927 1.00 92.25 168 PHE A N 1
ATOM 1388 C CA . PHE A 1 168 ? 14.600 7.568 -13.418 1.00 92.25 168 PHE A CA 1
ATOM 1389 C C . PHE A 1 168 ? 15.438 7.177 -14.644 1.00 92.25 168 PHE A C 1
ATOM 1391 O O . PHE A 1 168 ? 16.073 6.124 -14.667 1.00 92.25 168 PHE A O 1
ATOM 1398 N N . LEU A 1 169 ? 15.488 8.036 -15.665 1.00 91.81 169 LEU A N 1
ATOM 1399 C CA . LEU A 1 169 ? 16.249 7.770 -16.889 1.00 91.81 169 LEU A CA 1
ATOM 1400 C C . LEU A 1 169 ? 17.764 7.692 -16.644 1.00 91.81 169 LEU A C 1
ATOM 1402 O O . LEU A 1 169 ? 18.481 7.029 -17.400 1.00 91.81 169 LEU A O 1
ATOM 1406 N N . ASN A 1 170 ? 18.256 8.357 -15.597 1.00 93.69 170 ASN A N 1
ATOM 1407 C CA . ASN A 1 170 ? 19.663 8.351 -15.210 1.00 93.69 170 ASN A CA 1
ATOM 1408 C C . ASN A 1 170 ? 20.044 7.213 -14.257 1.00 93.69 170 ASN A C 1
ATOM 1410 O O . ASN A 1 170 ? 21.240 7.037 -13.998 1.00 93.69 170 ASN A O 1
ATOM 1414 N N . THR A 1 171 ? 19.077 6.439 -13.769 1.00 93.44 171 THR A N 1
ATOM 1415 C CA . THR A 1 171 ? 19.316 5.315 -12.868 1.00 93.44 171 THR A CA 1
ATOM 1416 C C . THR A 1 171 ? 20.188 4.249 -13.520 1.00 93.44 171 THR A C 1
ATOM 1418 O O . THR A 1 171 ? 19.992 3.866 -14.677 1.00 93.44 171 THR A O 1
ATOM 1421 N N . ALA A 1 172 ? 21.165 3.759 -12.756 1.00 91.88 172 ALA A N 1
ATOM 1422 C CA . ALA A 1 172 ? 22.036 2.673 -13.172 1.00 91.88 172 ALA A CA 1
ATOM 1423 C C . ALA A 1 172 ? 21.273 1.341 -13.207 1.00 91.88 172 ALA A C 1
ATOM 1425 O O . ALA A 1 172 ? 20.612 0.953 -12.244 1.00 91.88 172 ALA A O 1
ATOM 1426 N N . VAL A 1 173 ? 21.416 0.621 -14.313 1.00 88.88 173 VAL A N 1
ATOM 1427 C CA . VAL A 1 173 ? 20.982 -0.768 -14.460 1.00 88.88 173 VAL A CA 1
ATOM 1428 C C . VAL A 1 173 ? 22.178 -1.657 -14.162 1.00 88.88 173 VAL A C 1
ATOM 1430 O O . VAL A 1 173 ? 23.274 -1.420 -14.672 1.00 88.88 173 VAL A O 1
ATOM 1433 N N . TYR A 1 174 ? 21.975 -2.682 -13.340 1.00 86.50 174 TYR A N 1
ATOM 1434 C CA . TYR A 1 174 ? 23.031 -3.599 -12.926 1.00 86.50 174 TYR A CA 1
ATOM 1435 C C . TYR A 1 174 ? 22.855 -4.971 -13.577 1.00 86.50 174 TYR A C 1
ATOM 1437 O O . TYR A 1 174 ? 21.740 -5.469 -13.711 1.00 86.50 174 TYR A O 1
ATOM 1445 N N . SER A 1 175 ? 23.977 -5.586 -13.938 1.00 85.44 175 SER A N 1
ATOM 1446 C CA . SER A 1 175 ? 24.092 -7.015 -14.216 1.00 85.44 175 SER A CA 1
ATOM 1447 C C . SER A 1 175 ? 24.966 -7.608 -13.119 1.00 85.44 175 SER A C 1
ATOM 1449 O O . SER A 1 175 ? 26.169 -7.340 -13.066 1.00 85.44 175 SER A O 1
ATOM 1451 N N . ASP A 1 176 ? 24.351 -8.374 -12.222 1.00 84.81 176 ASP A N 1
ATOM 1452 C CA . ASP A 1 176 ? 24.958 -8.852 -10.978 1.00 84.81 176 ASP A CA 1
ATOM 1453 C C . ASP A 1 176 ? 25.499 -7.697 -10.116 1.00 84.81 176 ASP A C 1
ATOM 1455 O O . ASP A 1 176 ? 24.742 -7.012 -9.432 1.00 84.81 176 ASP A O 1
ATOM 1459 N N . THR A 1 177 ? 26.810 -7.459 -10.150 1.00 87.38 177 THR A N 1
ATOM 1460 C CA . THR A 1 177 ? 27.493 -6.400 -9.389 1.00 87.38 177 THR A CA 1
ATOM 1461 C C . THR A 1 177 ? 28.036 -5.276 -10.269 1.00 87.38 177 THR A C 1
ATOM 1463 O O . THR A 1 177 ? 28.555 -4.286 -9.751 1.00 87.38 177 THR A O 1
ATOM 1466 N N . LEU A 1 178 ? 27.932 -5.407 -11.593 1.00 89.94 178 LEU A N 1
ATOM 1467 C CA . LEU A 1 178 ? 28.479 -4.455 -12.554 1.00 89.94 178 LEU A CA 1
ATOM 1468 C C . LEU A 1 178 ? 27.378 -3.546 -13.094 1.00 89.94 178 LEU A C 1
ATOM 1470 O O . LEU A 1 178 ? 26.277 -3.999 -13.397 1.00 89.94 178 LEU A O 1
ATOM 1474 N N . VAL A 1 179 ? 27.690 -2.260 -13.254 1.00 91.12 179 VAL A N 1
ATOM 1475 C CA . VAL A 1 179 ? 26.801 -1.316 -13.941 1.00 91.12 179 VAL A CA 1
ATOM 1476 C C . VAL A 1 179 ? 26.786 -1.676 -15.426 1.00 91.12 179 VAL A C 1
ATOM 1478 O O . VAL A 1 179 ? 27.807 -1.566 -16.102 1.00 91.12 179 VAL A O 1
ATOM 1481 N N . ALA A 1 180 ? 25.635 -2.128 -15.913 1.00 90.38 180 ALA A N 1
ATOM 1482 C CA . ALA A 1 180 ? 25.410 -2.518 -17.299 1.00 90.38 180 ALA A CA 1
ATOM 1483 C C . ALA A 1 180 ? 25.087 -1.317 -18.203 1.00 90.38 180 ALA A C 1
ATOM 1485 O O . ALA A 1 180 ? 25.362 -1.369 -19.398 1.00 90.38 180 ALA A O 1
ATOM 1486 N N . GLY A 1 181 ? 24.521 -0.245 -17.642 1.00 91.81 181 GLY A N 1
ATOM 1487 C CA . GLY A 1 181 ? 24.169 0.974 -18.372 1.00 91.81 181 GLY A CA 1
ATOM 1488 C C . GLY A 1 181 ? 23.197 1.846 -17.583 1.00 91.81 181 GLY A C 1
ATOM 1489 O O . GLY A 1 181 ? 23.033 1.665 -16.373 1.00 91.81 181 GLY A O 1
ATOM 1490 N N . LYS A 1 182 ? 22.537 2.779 -18.267 1.00 93.31 182 LYS A N 1
ATOM 1491 C CA . LYS A 1 182 ? 21.446 3.600 -17.707 1.00 93.31 182 LYS A CA 1
ATOM 1492 C C . LYS A 1 182 ? 20.096 3.194 -18.273 1.00 93.31 182 LYS A C 1
ATOM 1494 O O . LYS A 1 182 ? 20.024 2.803 -19.433 1.00 93.31 182 LYS A O 1
ATOM 1499 N N . VAL A 1 183 ? 19.018 3.386 -17.513 1.00 90.31 183 VAL A N 1
ATOM 1500 C CA . VAL A 1 183 ? 17.639 3.104 -17.968 1.00 90.31 183 VAL A CA 1
ATOM 1501 C C . VAL A 1 183 ? 17.343 3.719 -19.343 1.00 90.31 183 VAL A C 1
ATOM 1503 O O . VAL A 1 183 ? 16.799 3.035 -20.208 1.00 90.31 183 VAL A O 1
ATOM 1506 N N . ALA A 1 184 ? 17.772 4.962 -19.589 1.00 91.25 184 ALA A N 1
ATOM 1507 C CA . ALA A 1 184 ? 17.583 5.634 -20.878 1.00 91.25 184 ALA A CA 1
ATOM 1508 C C . ALA A 1 184 ? 18.121 4.844 -22.087 1.00 91.25 184 ALA A C 1
ATOM 1510 O O . ALA A 1 184 ? 17.502 4.848 -23.151 1.00 91.25 184 ALA A O 1
ATOM 1511 N N . GLU A 1 185 ? 19.258 4.164 -21.930 1.00 89.81 185 GLU A N 1
ATOM 1512 C CA . GLU A 1 185 ? 19.912 3.402 -23.002 1.00 89.81 185 GLU A CA 1
ATOM 1513 C C . GLU A 1 185 ? 19.089 2.158 -23.367 1.00 89.81 185 GLU A C 1
ATOM 1515 O O . GLU A 1 185 ? 18.937 1.826 -24.545 1.00 89.81 185 GLU A O 1
ATOM 1520 N N . PHE A 1 186 ? 18.489 1.510 -22.364 1.00 87.94 186 PHE A N 1
ATOM 1521 C CA . PHE A 1 186 ? 17.629 0.341 -22.556 1.00 87.94 186 PHE A CA 1
ATOM 1522 C C . PHE A 1 186 ? 16.253 0.719 -23.118 1.00 87.94 186 PHE A C 1
ATOM 1524 O O . PHE A 1 186 ? 15.774 0.051 -24.035 1.00 87.94 186 PHE A O 1
ATOM 1531 N N . GLU A 1 187 ? 15.641 1.807 -22.640 1.00 85.75 187 GLU A N 1
ATOM 1532 C CA . GLU A 1 187 ? 14.369 2.333 -23.168 1.00 85.75 187 GLU A CA 1
ATOM 1533 C C . GLU A 1 187 ? 14.492 2.707 -24.655 1.00 85.75 187 GLU A C 1
ATOM 1535 O O . GLU A 1 187 ? 13.634 2.360 -25.472 1.00 85.75 187 GLU A O 1
ATOM 1540 N N . GLN A 1 188 ? 15.602 3.346 -25.041 1.00 86.69 188 GLN A N 1
ATOM 1541 C CA . GLN A 1 188 ? 15.873 3.677 -26.440 1.00 86.69 188 GLN A CA 1
ATOM 1542 C C . GLN A 1 188 ? 16.038 2.416 -27.304 1.00 86.69 188 GLN A C 1
ATOM 1544 O O . GLN A 1 188 ? 15.473 2.340 -28.398 1.00 86.69 188 GLN A O 1
ATOM 1549 N N . ALA A 1 189 ? 16.778 1.416 -26.817 1.00 82.19 189 ALA A N 1
ATOM 1550 C CA . ALA A 1 189 ? 16.972 0.152 -27.528 1.00 82.19 189 ALA A CA 1
ATOM 1551 C C . ALA A 1 189 ? 15.649 -0.615 -27.724 1.00 82.19 189 ALA A C 1
ATOM 1553 O O . ALA A 1 189 ? 15.365 -1.085 -28.828 1.00 82.19 189 ALA A O 1
ATOM 1554 N N . LEU A 1 190 ? 14.806 -0.682 -26.687 1.00 81.38 190 LEU A N 1
ATOM 1555 C CA . LEU A 1 190 ? 13.462 -1.272 -26.738 1.00 81.38 190 LEU A CA 1
ATOM 1556 C C . LEU A 1 190 ? 12.540 -0.536 -27.714 1.00 81.38 190 LEU A C 1
ATOM 1558 O O . LEU A 1 190 ? 11.797 -1.172 -28.466 1.00 81.38 190 LEU A O 1
ATOM 1562 N N . GLY A 1 191 ? 12.587 0.797 -27.713 1.00 77.69 191 GLY A N 1
ATOM 1563 C CA . GLY A 1 191 ? 11.834 1.629 -28.647 1.00 77.69 191 GLY A CA 1
ATOM 1564 C C . GLY A 1 191 ? 12.176 1.310 -30.102 1.00 77.69 191 GLY A C 1
ATOM 1565 O O . GLY A 1 191 ? 11.270 1.089 -30.907 1.00 77.69 191 GLY A O 1
ATOM 1566 N N . ASN A 1 192 ? 13.467 1.207 -30.418 1.00 76.31 192 ASN A N 1
ATOM 1567 C CA . ASN A 1 192 ? 13.940 0.881 -31.764 1.00 76.31 192 ASN A CA 1
ATOM 1568 C C . ASN A 1 192 ? 13.526 -0.537 -32.191 1.00 76.31 192 ASN A C 1
ATOM 1570 O O . ASN A 1 192 ? 12.964 -0.705 -33.271 1.00 76.31 192 ASN A O 1
ATOM 1574 N N . ALA A 1 193 ? 13.696 -1.536 -31.319 1.00 72.69 193 ALA A N 1
ATOM 1575 C CA . ALA A 1 193 ? 13.305 -2.917 -31.611 1.00 72.69 193 ALA A CA 1
ATOM 1576 C C . ALA A 1 193 ? 11.797 -3.057 -31.911 1.00 72.69 1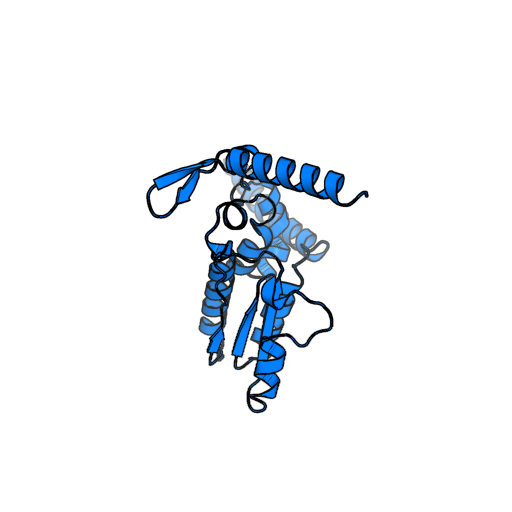93 ALA A C 1
ATOM 1578 O O . ALA A 1 193 ? 11.399 -3.745 -32.851 1.00 72.69 193 ALA A O 1
ATOM 1579 N N . ARG A 1 194 ? 10.940 -2.349 -31.159 1.00 75.12 194 ARG A N 1
ATOM 1580 C CA . ARG A 1 194 ? 9.481 -2.341 -31.391 1.00 75.12 194 ARG A CA 1
ATOM 1581 C C . ARG A 1 194 ? 9.082 -1.660 -32.702 1.00 75.12 194 ARG A C 1
ATOM 1583 O O . ARG A 1 194 ? 8.026 -1.978 -33.252 1.00 75.12 194 ARG A O 1
ATOM 1590 N N . LEU A 1 195 ? 9.864 -0.688 -33.174 1.00 71.44 195 LEU A N 1
ATOM 1591 C CA . LEU A 1 195 ? 9.627 -0.037 -34.464 1.00 71.44 195 LEU A CA 1
ATOM 1592 C C . LEU A 1 195 ? 9.972 -0.984 -35.619 1.00 71.44 195 LEU A C 1
ATOM 1594 O O . LEU A 1 195 ? 9.152 -1.146 -36.520 1.00 71.44 195 LEU A O 1
ATOM 1598 N N . GLU A 1 196 ? 11.104 -1.683 -35.538 1.00 72.44 196 GLU A N 1
ATOM 1599 C CA . GLU A 1 196 ? 11.519 -2.682 -36.535 1.00 72.44 196 GLU A CA 1
ATOM 1600 C C . GLU A 1 196 ? 10.528 -3.859 -36.634 1.00 72.44 196 GLU A C 1
ATOM 1602 O O . GLU A 1 196 ? 10.175 -4.304 -37.729 1.00 72.44 196 GLU A O 1
ATOM 1607 N N . GLU A 1 197 ? 9.995 -4.334 -35.504 1.00 72.38 197 GLU A N 1
ATOM 1608 C CA . GLU A 1 197 ? 8.991 -5.409 -35.478 1.00 72.38 197 GLU A CA 1
ATOM 1609 C C . GLU A 1 197 ? 7.662 -4.989 -36.138 1.00 72.38 197 GLU A C 1
ATOM 1611 O O . GLU A 1 197 ? 7.035 -5.772 -36.864 1.00 72.38 197 GLU A O 1
ATOM 1616 N N . LYS A 1 198 ? 7.243 -3.729 -35.951 1.00 68.62 198 LYS A N 1
ATOM 1617 C CA . LYS A 1 198 ? 6.046 -3.165 -36.602 1.00 68.62 198 LYS A CA 1
ATOM 1618 C C . LYS A 1 198 ? 6.216 -2.961 -38.105 1.00 68.62 198 LYS A C 1
ATOM 1620 O O . LYS A 1 198 ? 5.220 -3.007 -38.826 1.00 68.62 198 LYS A O 1
ATOM 1625 N N . GLU A 1 199 ? 7.432 -2.711 -38.580 1.00 68.75 199 GLU A N 1
ATOM 1626 C CA . GLU A 1 199 ? 7.712 -2.616 -40.016 1.00 68.75 199 GLU A CA 1
ATOM 1627 C C . GLU A 1 199 ? 7.713 -3.998 -40.681 1.00 68.75 199 GLU A C 1
ATOM 1629 O O . GLU A 1 199 ? 7.155 -4.150 -41.767 1.00 68.75 199 GLU A O 1
ATOM 1634 N N . ASN A 1 200 ? 8.218 -5.029 -39.998 1.00 66.94 200 ASN A N 1
ATOM 1635 C CA . ASN A 1 200 ? 8.249 -6.400 -40.520 1.00 66.94 200 ASN A CA 1
ATOM 1636 C C . ASN A 1 200 ? 6.892 -7.127 -40.498 1.00 66.94 200 ASN A C 1
ATOM 1638 O O . ASN A 1 200 ? 6.693 -8.059 -41.271 1.00 66.94 200 ASN A O 1
ATOM 1642 N N . THR A 1 201 ? 5.939 -6.711 -39.660 1.00 70.38 201 THR A N 1
ATOM 1643 C CA . THR A 1 201 ? 4.588 -7.314 -39.580 1.00 70.38 201 THR A CA 1
ATOM 1644 C C . THR A 1 201 ? 3.560 -6.685 -40.532 1.00 70.38 201 THR A C 1
ATOM 1646 O O . THR A 1 201 ? 2.392 -7.071 -40.522 1.00 70.38 201 THR A O 1
ATOM 1649 N N . ARG A 1 202 ? 3.969 -5.722 -41.371 1.00 58.59 202 ARG A N 1
ATOM 1650 C CA . ARG A 1 202 ? 3.111 -5.048 -42.368 1.00 58.59 202 ARG A CA 1
ATOM 1651 C C . ARG A 1 202 ? 3.135 -5.674 -43.774 1.00 58.59 202 ARG A C 1
ATOM 1653 O O . ARG A 1 202 ? 2.621 -5.044 -44.698 1.00 58.59 202 ARG A O 1
ATOM 1660 N N . PHE A 1 203 ? 3.687 -6.878 -43.933 1.00 48.75 203 PHE A N 1
ATOM 1661 C CA . PHE A 1 203 ? 3.728 -7.616 -45.203 1.00 48.75 203 PHE A CA 1
ATOM 1662 C C . PHE A 1 203 ? 2.820 -8.845 -45.190 1.00 48.75 203 PHE A C 1
ATOM 1664 O O . PHE A 1 203 ? 2.852 -9.592 -44.187 1.00 48.75 203 PHE A O 1
#

Sequence (203 aa):
MKPFLAKLAILLPLLLILQLLVGFLYPMEVPAEILQFQRHLENKVDILYFGDSTVWYPRGVQTTPQMLQEYLPEHTVGEVSHAAYNLDLYLHYVQALVRYTASHDYRPALVIIPLNMHSFSPEWDQRPEYQFTEEKRILDYGIPLSRLFGRPWNIFGGYDSPITNEEFLNTAVYSDTLVAGKVAEFEQALGNARLEEKENTRF